Protein AF-A0A357R3C9-F1 (afdb_monomer)

Structure (mmCIF, N/CA/C/O backbone):
data_AF-A0A357R3C9-F1
#
_entry.id   AF-A0A357R3C9-F1
#
loop_
_atom_site.group_PDB
_atom_site.id
_atom_site.type_symbol
_atom_site.label_atom_id
_atom_site.label_alt_id
_atom_site.label_comp_id
_atom_site.label_asym_id
_atom_site.label_entity_id
_atom_site.label_seq_id
_atom_site.pdbx_PDB_ins_code
_atom_site.Cartn_x
_atom_site.Cartn_y
_atom_site.Cartn_z
_atom_site.occupancy
_atom_site.B_iso_or_equiv
_atom_site.auth_seq_id
_atom_site.auth_comp_id
_atom_site.auth_asym_id
_atom_site.auth_atom_id
_atom_site.pdbx_PDB_model_num
ATOM 1 N N . MET A 1 1 ? 12.916 -13.829 -40.019 1.00 30.89 1 MET A N 1
ATOM 2 C CA . MET A 1 1 ? 13.200 -12.739 -40.981 1.00 30.89 1 MET A CA 1
ATOM 3 C C . MET A 1 1 ? 12.799 -11.427 -40.305 1.00 30.89 1 MET A C 1
ATOM 5 O O . MET A 1 1 ? 12.030 -11.486 -39.361 1.00 30.89 1 MET A O 1
ATOM 9 N N . ALA A 1 2 ? 13.443 -10.317 -40.662 1.00 38.62 2 ALA A N 1
ATOM 10 C CA . ALA A 1 2 ? 13.693 -9.137 -39.823 1.00 38.62 2 ALA A CA 1
ATOM 11 C C . ALA A 1 2 ? 12.463 -8.360 -39.296 1.00 38.62 2 ALA A C 1
ATOM 13 O O . ALA A 1 2 ? 11.713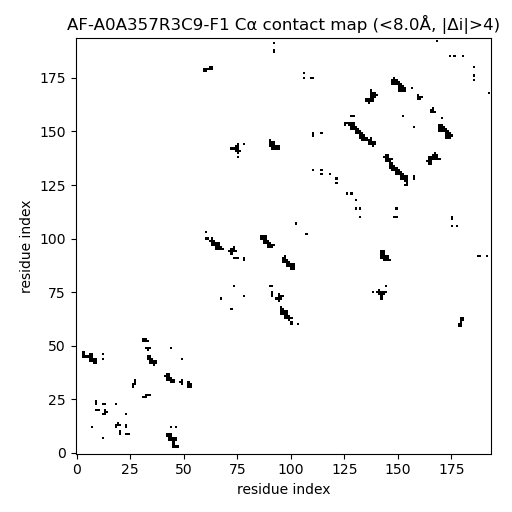 -7.821 -40.098 1.00 38.62 2 ALA A O 1
ATOM 14 N N . GLU A 1 3 ? 12.360 -8.172 -37.972 1.00 43.34 3 GLU A N 1
ATOM 15 C CA . GLU A 1 3 ? 11.459 -7.168 -37.353 1.00 43.34 3 GLU A CA 1
ATOM 16 C C . GLU A 1 3 ? 12.146 -6.251 -36.307 1.00 43.34 3 GLU A C 1
ATOM 18 O O . GLU A 1 3 ? 11.521 -5.344 -35.772 1.00 43.34 3 GLU A O 1
ATOM 23 N N . GLY A 1 4 ? 13.452 -6.394 -36.041 1.00 46.06 4 GLY A N 1
ATOM 24 C CA . GLY A 1 4 ? 14.144 -5.653 -34.962 1.00 46.06 4 GLY A CA 1
ATOM 25 C C . GLY A 1 4 ? 14.693 -4.257 -35.309 1.00 46.06 4 GLY A C 1
ATOM 26 O O . GLY A 1 4 ? 15.463 -3.694 -34.537 1.00 46.06 4 GLY A O 1
ATOM 27 N N . ASN A 1 5 ? 14.386 -3.684 -36.482 1.00 58.06 5 ASN A N 1
ATOM 28 C CA . ASN A 1 5 ? 15.058 -2.459 -36.959 1.00 58.06 5 ASN A CA 1
ATOM 29 C C . ASN A 1 5 ? 14.131 -1.246 -37.155 1.00 58.06 5 ASN A C 1
ATOM 31 O O . ASN A 1 5 ? 14.580 -0.216 -37.663 1.00 58.06 5 ASN A O 1
ATOM 35 N N . GLU A 1 6 ? 12.860 -1.340 -36.762 1.00 80.00 6 GLU A N 1
ATOM 36 C CA . GLU A 1 6 ? 11.884 -0.279 -37.004 1.00 80.00 6 GLU A CA 1
ATOM 37 C C . GLU A 1 6 ? 11.926 0.812 -35.921 1.00 80.00 6 GLU A C 1
ATOM 39 O O . GLU A 1 6 ? 11.920 0.554 -34.715 1.00 80.00 6 GLU A O 1
ATOM 44 N N . LEU A 1 7 ? 11.996 2.067 -36.368 1.00 88.19 7 LEU A N 1
ATOM 45 C CA . LEU A 1 7 ? 11.974 3.239 -35.502 1.00 88.19 7 LEU A CA 1
ATOM 46 C C . LEU A 1 7 ? 10.531 3.606 -35.162 1.00 88.19 7 LEU A C 1
ATOM 48 O O . LEU A 1 7 ? 9.812 4.186 -35.976 1.00 88.19 7 LEU A O 1
ATOM 52 N N . VAL A 1 8 ? 10.128 3.342 -33.926 1.00 89.75 8 VAL A N 1
ATOM 53 C CA . VAL A 1 8 ? 8.753 3.555 -33.477 1.00 89.75 8 VAL A CA 1
ATOM 54 C C . VAL A 1 8 ? 8.566 4.935 -32.840 1.00 89.75 8 VAL A C 1
ATOM 56 O O . VAL A 1 8 ? 9.510 5.588 -32.378 1.00 89.75 8 VAL A O 1
ATOM 59 N N . THR A 1 9 ? 7.325 5.425 -32.841 1.00 93.12 9 THR A N 1
ATOM 60 C CA . THR A 1 9 ? 6.972 6.709 -32.214 1.00 93.12 9 THR A CA 1
ATOM 61 C C . THR A 1 9 ? 6.877 6.586 -30.693 1.00 93.12 9 THR A C 1
ATOM 63 O O . THR A 1 9 ? 6.789 5.483 -30.165 1.00 93.12 9 THR A O 1
ATOM 66 N N . ALA A 1 10 ? 6.813 7.713 -29.975 1.00 86.88 10 ALA A N 1
ATOM 67 C CA . ALA A 1 10 ? 6.552 7.693 -28.533 1.00 86.88 10 ALA A CA 1
ATOM 68 C C . ALA A 1 10 ? 5.210 7.024 -28.180 1.00 86.88 10 ALA A C 1
ATOM 70 O O . ALA A 1 10 ? 5.130 6.354 -27.161 1.00 86.88 10 ALA A O 1
ATOM 71 N N . HIS A 1 11 ? 4.183 7.164 -29.027 1.00 88.44 11 HIS A N 1
ATOM 72 C CA . HIS A 1 11 ? 2.867 6.549 -28.820 1.00 88.44 11 HIS A CA 1
ATOM 73 C C . HIS A 1 11 ? 2.915 5.038 -29.037 1.00 88.44 11 HIS A C 1
ATOM 75 O O . HIS A 1 11 ? 2.396 4.273 -28.234 1.00 88.44 11 HIS A O 1
ATOM 81 N N . THR A 1 12 ? 3.592 4.607 -30.098 1.00 87.38 12 THR A N 1
ATOM 82 C CA . THR A 1 12 ? 3.784 3.187 -30.406 1.00 87.38 12 THR A CA 1
ATOM 83 C C . THR A 1 12 ? 4.657 2.515 -29.348 1.00 87.38 12 THR A C 1
ATOM 85 O O . THR A 1 12 ? 4.327 1.431 -28.882 1.00 87.38 12 THR A O 1
ATOM 88 N N . LEU A 1 13 ? 5.726 3.186 -28.903 1.00 84.75 13 LEU A N 1
ATOM 89 C CA . LEU A 1 13 ? 6.571 2.720 -27.807 1.00 84.75 13 LEU A CA 1
ATOM 90 C C . LEU A 1 13 ? 5.786 2.647 -26.492 1.00 84.75 13 LEU A C 1
ATOM 92 O O . LEU A 1 13 ? 5.902 1.672 -25.760 1.00 84.75 13 LEU A O 1
ATOM 96 N N . ALA A 1 14 ? 4.973 3.665 -26.204 1.00 77.38 14 ALA A N 1
ATOM 97 C CA . ALA A 1 14 ? 4.088 3.692 -25.048 1.00 77.38 14 ALA A CA 1
ATOM 98 C C . ALA A 1 14 ? 3.105 2.512 -25.076 1.00 77.38 14 ALA A C 1
ATOM 100 O O . ALA A 1 14 ? 2.998 1.801 -24.085 1.00 77.38 14 ALA A O 1
ATOM 101 N N . ALA A 1 15 ? 2.465 2.232 -26.212 1.00 74.81 15 ALA A N 1
ATOM 102 C CA . ALA A 1 15 ? 1.580 1.079 -26.363 1.00 74.81 15 ALA A CA 1
ATOM 103 C C . ALA A 1 15 ? 2.326 -0.258 -26.191 1.00 74.81 15 ALA A C 1
ATOM 105 O O . ALA A 1 15 ? 1.885 -1.109 -25.418 1.00 74.81 15 ALA A O 1
ATOM 106 N N . ALA A 1 16 ? 3.483 -0.420 -26.844 1.00 75.06 16 ALA A N 1
ATOM 107 C CA . ALA A 1 16 ? 4.294 -1.639 -26.784 1.00 75.06 16 ALA A CA 1
ATOM 108 C C . ALA A 1 16 ? 4.822 -1.929 -25.368 1.00 75.06 16 ALA A C 1
ATOM 110 O O . ALA A 1 16 ? 4.812 -3.071 -24.917 1.00 75.06 16 ALA A O 1
ATOM 111 N N . LEU A 1 17 ? 5.232 -0.887 -24.639 1.00 71.81 17 LEU A N 1
ATOM 112 C CA . LEU A 1 17 ? 5.721 -0.993 -23.262 1.00 71.81 17 LEU A CA 1
ATOM 113 C C . LEU A 1 17 ? 4.605 -0.876 -22.209 1.00 71.81 17 LEU A C 1
ATOM 115 O O . LEU A 1 17 ? 4.892 -0.964 -21.015 1.00 71.81 17 LEU A O 1
ATOM 119 N N . ARG A 1 18 ? 3.349 -0.662 -22.634 1.00 68.62 18 ARG A N 1
ATOM 120 C CA . ARG A 1 18 ? 2.184 -0.358 -21.781 1.00 68.62 18 ARG A CA 1
ATOM 121 C C . ARG A 1 18 ? 2.434 0.802 -20.801 1.00 68.62 18 ARG A C 1
ATOM 123 O O . ARG A 1 18 ? 2.130 0.715 -19.614 1.00 68.62 18 ARG A O 1
ATOM 130 N N . LEU A 1 19 ? 3.016 1.891 -21.300 1.00 69.19 19 LEU A N 1
ATOM 131 C CA . LEU A 1 19 ? 3.333 3.126 -20.574 1.00 69.19 19 LEU A CA 1
ATOM 132 C C . LEU A 1 19 ? 2.479 4.294 -21.069 1.00 69.19 19 LEU A C 1
ATOM 134 O O . LEU A 1 19 ? 1.923 4.242 -22.160 1.00 69.19 19 LEU A O 1
ATOM 138 N N . SER A 1 20 ? 2.425 5.389 -20.306 1.00 69.62 20 SER A N 1
ATOM 139 C CA . SER A 1 20 ? 1.910 6.655 -20.834 1.00 69.62 20 SER A CA 1
ATOM 140 C C . SER A 1 20 ? 2.938 7.330 -21.745 1.00 69.62 20 SER A C 1
ATOM 142 O O . SER A 1 20 ? 4.152 7.235 -21.525 1.00 69.62 20 SER A O 1
ATOM 144 N N . VAL A 1 21 ? 2.447 8.073 -22.737 1.00 76.56 21 VAL A N 1
ATOM 145 C CA . VAL A 1 21 ? 3.283 8.876 -23.645 1.00 76.56 21 VAL A CA 1
ATOM 146 C C . VAL A 1 21 ? 4.110 9.901 -22.866 1.00 76.56 21 VAL A C 1
ATOM 148 O O . VAL A 1 21 ? 5.303 10.057 -23.131 1.00 76.56 21 VAL A O 1
ATOM 151 N N . ASP A 1 22 ? 3.529 10.510 -21.830 1.00 67.88 22 ASP A N 1
ATOM 152 C CA . ASP A 1 22 ? 4.237 11.433 -20.937 1.00 67.88 22 ASP A CA 1
ATOM 153 C C . ASP A 1 22 ? 5.438 10.790 -20.258 1.00 67.88 22 ASP A C 1
ATOM 155 O O . ASP A 1 22 ? 6.466 11.440 -20.049 1.00 67.88 22 ASP A O 1
ATOM 159 N N . THR A 1 23 ? 5.349 9.496 -19.941 1.00 57.81 23 THR A N 1
ATOM 160 C CA . THR A 1 23 ? 6.479 8.810 -19.332 1.00 57.81 23 THR A CA 1
ATOM 161 C C . THR A 1 23 ? 7.590 8.537 -20.335 1.00 57.81 23 THR A C 1
ATOM 163 O O . THR A 1 23 ? 8.761 8.695 -19.994 1.00 57.81 23 THR A O 1
ATOM 166 N N . ILE A 1 24 ? 7.245 8.203 -21.581 1.00 80.06 24 ILE A N 1
ATOM 167 C CA . ILE A 1 24 ? 8.232 8.107 -22.662 1.00 80.06 24 ILE A CA 1
ATOM 168 C C . ILE A 1 24 ? 8.939 9.454 -22.844 1.00 80.06 24 ILE A C 1
ATOM 170 O O . ILE A 1 24 ? 10.168 9.508 -22.919 1.00 80.06 24 ILE A O 1
ATOM 174 N N . TRP A 1 25 ? 8.194 10.561 -22.836 1.00 80.31 25 TRP A N 1
ATOM 175 C CA . TRP A 1 25 ? 8.776 11.899 -22.931 1.00 80.31 25 TRP A CA 1
ATOM 176 C C . TRP A 1 25 ? 9.636 12.267 -21.729 1.00 80.31 25 TRP A C 1
ATOM 178 O O . TRP A 1 25 ? 10.704 12.847 -21.917 1.00 80.31 25 TRP A O 1
ATOM 188 N N . ARG A 1 26 ? 9.229 11.902 -20.512 1.00 74.50 26 ARG A N 1
ATOM 189 C CA . ARG A 1 26 ? 10.049 12.083 -19.310 1.00 74.50 26 ARG A CA 1
ATOM 190 C C . ARG A 1 26 ? 11.383 11.351 -19.435 1.00 74.50 26 ARG A C 1
ATOM 192 O O . ARG A 1 26 ? 12.419 11.994 -19.330 1.00 74.50 26 ARG A O 1
ATOM 199 N N . TYR A 1 27 ? 11.365 10.066 -19.782 1.00 81.50 27 TYR A N 1
ATOM 200 C CA . TYR A 1 27 ? 12.588 9.277 -19.968 1.00 81.50 27 TYR A CA 1
ATOM 201 C C . TYR A 1 27 ? 13.471 9.788 -21.102 1.00 81.50 27 TYR A C 1
ATOM 203 O O . TYR A 1 27 ? 14.693 9.710 -21.027 1.00 81.50 27 TYR A O 1
ATOM 211 N N . THR A 1 28 ? 12.861 10.359 -22.138 1.00 84.38 28 THR A N 1
ATOM 212 C CA . THR A 1 28 ? 13.594 11.010 -23.229 1.00 84.38 28 THR A CA 1
ATOM 213 C C . THR A 1 28 ? 14.296 12.282 -22.743 1.00 84.38 28 THR A C 1
ATOM 215 O O . THR A 1 28 ? 15.448 12.517 -23.100 1.00 84.38 28 THR A O 1
ATOM 218 N N . ARG A 1 29 ? 13.640 13.097 -21.900 1.00 82.31 29 ARG A N 1
ATOM 219 C CA . ARG A 1 29 ? 14.240 14.307 -21.301 1.00 82.31 29 ARG A CA 1
ATOM 220 C C . ARG A 1 29 ? 15.352 13.970 -20.309 1.00 82.31 29 ARG A C 1
ATOM 222 O O . ARG A 1 29 ? 16.390 14.621 -20.324 1.00 82.31 29 ARG A O 1
ATOM 229 N N . GLU A 1 30 ? 15.131 12.949 -19.488 1.00 75.62 30 GLU A N 1
ATOM 230 C CA . GLU A 1 30 ? 16.064 12.464 -18.462 1.00 75.62 30 GLU A CA 1
ATOM 231 C C . GLU A 1 30 ? 17.183 11.582 -19.042 1.00 75.62 30 GLU A C 1
ATOM 233 O O . GLU A 1 30 ? 18.092 11.186 -18.319 1.00 75.62 30 GLU A O 1
ATOM 238 N N . LYS A 1 31 ? 17.149 11.300 -20.355 1.00 81.19 31 LYS A N 1
ATOM 239 C CA . LYS A 1 31 ? 18.108 10.445 -21.078 1.00 81.19 31 LYS A CA 1
ATOM 240 C C . LYS A 1 31 ? 18.227 9.027 -20.500 1.00 81.19 31 LYS A C 1
ATOM 242 O O . LYS A 1 31 ? 19.261 8.382 -20.634 1.00 81.19 31 LYS A O 1
ATOM 247 N N . THR A 1 32 ? 17.152 8.535 -19.888 1.00 73.25 32 THR A N 1
ATOM 248 C CA . THR A 1 32 ? 17.065 7.196 -19.283 1.00 73.25 32 THR A CA 1
ATOM 249 C C . THR A 1 32 ? 16.838 6.101 -20.325 1.00 73.25 32 THR A C 1
ATOM 251 O O . THR A 1 32 ? 17.139 4.939 -20.075 1.00 73.25 32 THR A O 1
ATOM 254 N N . ILE A 1 33 ? 16.300 6.460 -21.496 1.00 83.00 33 ILE A N 1
ATOM 255 C CA . ILE A 1 33 ? 16.102 5.543 -22.624 1.00 83.00 33 ILE A CA 1
ATOM 256 C C . ILE A 1 33 ? 16.812 6.072 -23.876 1.00 83.00 33 ILE A C 1
ATOM 258 O O . ILE A 1 33 ? 16.825 7.287 -24.101 1.00 83.00 33 ILE A O 1
ATOM 262 N N . PRO A 1 34 ? 17.378 5.189 -24.713 1.00 86.94 34 PRO A N 1
ATOM 263 C CA . PRO A 1 34 ? 17.967 5.568 -25.986 1.00 86.94 34 PRO A CA 1
ATOM 264 C C . PRO A 1 34 ? 16.887 6.064 -26.952 1.00 86.94 34 PRO A C 1
ATOM 266 O O . PRO A 1 34 ? 15.777 5.533 -27.011 1.00 86.94 34 PRO A O 1
ATOM 269 N N . PHE A 1 35 ? 17.220 7.095 -27.725 1.00 91.62 35 PHE A N 1
ATOM 270 C CA . PHE A 1 35 ? 16.341 7.669 -28.737 1.00 91.62 35 PHE A CA 1
ATOM 271 C C . PHE A 1 35 ? 17.144 8.194 -29.928 1.00 91.62 35 PHE A C 1
ATOM 273 O O . PHE A 1 35 ? 18.296 8.604 -29.802 1.00 91.62 35 PHE A O 1
ATOM 280 N N . VAL A 1 36 ? 16.492 8.253 -31.083 1.00 90.62 36 VAL A N 1
ATOM 281 C CA . VAL A 1 36 ? 16.982 8.894 -32.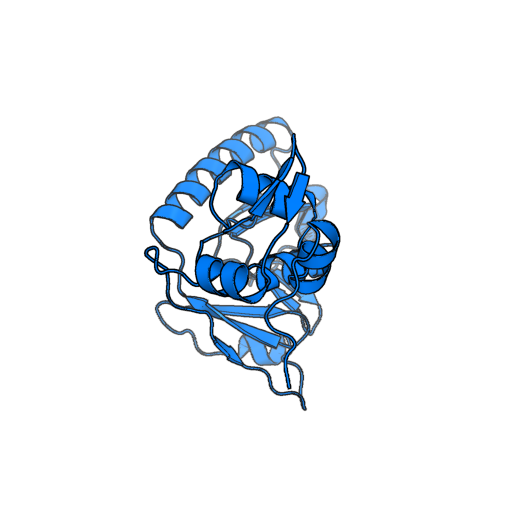302 1.00 90.62 36 VAL A CA 1
ATOM 282 C C . VAL A 1 36 ? 16.226 10.205 -32.485 1.00 90.62 36 VAL A C 1
ATOM 284 O O . VAL A 1 36 ? 14.995 10.227 -32.536 1.00 90.62 36 VAL A O 1
ATOM 287 N N . ARG A 1 37 ? 16.951 11.322 -32.567 1.00 88.69 37 ARG A N 1
ATOM 288 C CA . ARG A 1 37 ? 16.362 12.641 -32.822 1.00 88.69 37 ARG A CA 1
ATOM 289 C C . ARG A 1 37 ? 16.360 12.911 -34.325 1.00 88.69 37 ARG A C 1
ATOM 291 O O . ARG A 1 37 ? 17.422 12.993 -34.925 1.00 88.69 37 ARG A O 1
ATOM 298 N N . LEU A 1 38 ? 15.175 13.075 -34.909 1.00 82.94 38 LEU A N 1
ATOM 299 C CA . LEU A 1 38 ? 15.001 13.341 -36.345 1.00 82.94 38 LEU A CA 1
ATOM 300 C C . LEU A 1 38 ? 14.792 14.828 -36.669 1.00 82.94 38 LEU A C 1
ATOM 302 O O . LEU A 1 38 ? 14.833 15.218 -37.829 1.00 82.94 38 LEU A O 1
ATOM 306 N N . GLY A 1 39 ? 14.582 15.670 -35.654 1.00 77.94 39 GLY A N 1
ATOM 307 C CA . GLY A 1 39 ? 14.355 17.102 -35.837 1.00 77.94 39 GLY A CA 1
ATOM 308 C C . GLY A 1 39 ? 14.177 17.858 -34.521 1.00 77.94 39 GLY A C 1
ATOM 309 O O . GLY A 1 39 ? 14.461 17.350 -33.426 1.00 77.94 39 GLY A O 1
ATOM 310 N N . ALA A 1 40 ? 13.692 19.097 -34.600 1.00 72.94 40 ALA A N 1
ATOM 311 C CA . ALA A 1 40 ? 13.302 19.855 -33.417 1.00 72.94 40 ALA A CA 1
ATOM 312 C C . ALA A 1 40 ? 12.099 19.174 -32.744 1.00 72.94 40 ALA A C 1
ATOM 314 O O . ALA A 1 40 ? 11.010 19.136 -33.302 1.00 72.94 40 ALA A O 1
ATOM 315 N N . LYS A 1 41 ? 12.312 18.613 -31.545 1.00 74.50 41 LYS A N 1
ATOM 316 C CA . LYS A 1 41 ? 11.295 17.895 -30.750 1.00 74.50 41 LYS A CA 1
ATOM 317 C C . LYS A 1 41 ? 10.716 16.625 -31.403 1.00 74.50 41 LYS A C 1
ATOM 319 O O . LYS A 1 41 ? 9.703 16.115 -30.934 1.00 74.50 41 LYS A O 1
ATOM 324 N N . GLN A 1 42 ? 11.362 16.078 -32.435 1.00 85.12 42 GLN A N 1
ATOM 325 C CA . GLN A 1 42 ? 10.939 14.828 -33.069 1.00 85.12 42 GLN A CA 1
ATOM 326 C C . GLN A 1 42 ? 11.862 13.678 -32.663 1.00 85.12 42 GLN A C 1
ATOM 328 O O . GLN A 1 42 ? 13.040 13.656 -33.027 1.00 85.12 42 GLN A O 1
ATOM 333 N N . TYR A 1 43 ? 11.304 12.724 -31.918 1.00 90.31 43 TYR A N 1
ATOM 334 C CA . TYR A 1 43 ? 12.016 11.571 -31.372 1.00 90.31 43 TYR A CA 1
ATOM 335 C C . TYR A 1 43 ? 11.457 10.258 -31.928 1.00 90.31 43 TYR A C 1
ATOM 337 O O . TYR A 1 43 ? 10.252 10.120 -32.195 1.00 90.31 43 TYR A O 1
ATOM 345 N N . ARG A 1 44 ? 12.354 9.293 -32.106 1.00 93.31 44 ARG A N 1
ATOM 346 C CA . ARG A 1 44 ? 12.064 7.908 -32.464 1.00 93.31 44 ARG A CA 1
ATOM 347 C C . ARG A 1 44 ? 12.844 6.965 -31.571 1.00 93.31 44 ARG A C 1
ATOM 349 O O . ARG A 1 44 ? 13.885 7.335 -31.039 1.00 93.31 44 ARG A O 1
ATOM 356 N N . TYR A 1 45 ? 12.337 5.754 -31.429 1.00 91.06 45 TYR A N 1
ATOM 357 C CA . TYR A 1 45 ? 12.879 4.780 -30.498 1.00 91.06 45 TYR A CA 1
ATOM 358 C C . TYR A 1 45 ? 13.042 3.438 -31.185 1.00 91.06 45 TYR A C 1
ATOM 360 O O . TYR A 1 45 ? 12.253 3.087 -32.059 1.00 91.06 45 TYR A O 1
ATOM 368 N N . ARG A 1 46 ? 14.055 2.693 -30.761 1.00 90.00 46 ARG A N 1
ATOM 369 C CA . ARG A 1 46 ? 14.215 1.283 -31.100 1.00 90.00 46 ARG A CA 1
ATOM 370 C C . ARG A 1 46 ? 13.740 0.489 -29.900 1.00 90.00 46 ARG A C 1
ATOM 372 O O . ARG A 1 46 ? 14.230 0.721 -28.797 1.00 90.00 46 ARG A O 1
ATOM 379 N N . LEU A 1 47 ? 12.741 -0.366 -30.096 1.00 80.44 47 LEU A N 1
ATOM 380 C CA . LEU A 1 47 ? 12.090 -1.059 -28.986 1.00 80.44 47 LEU A CA 1
ATOM 381 C C . LEU A 1 47 ? 13.101 -1.896 -28.191 1.00 80.44 47 LEU A C 1
ATOM 383 O O . LEU A 1 47 ? 13.175 -1.747 -26.975 1.00 80.44 47 LEU A O 1
ATOM 387 N N . ASP A 1 48 ? 13.926 -2.678 -28.884 1.00 80.19 48 ASP A N 1
ATOM 388 C CA . ASP A 1 48 ? 14.919 -3.562 -28.268 1.00 80.19 48 ASP A CA 1
ATOM 389 C C . ASP A 1 48 ? 15.970 -2.790 -27.461 1.00 80.19 48 ASP A C 1
ATOM 391 O O . ASP A 1 48 ? 16.254 -3.148 -26.319 1.00 80.19 48 ASP A O 1
ATOM 395 N N . ASP A 1 49 ? 16.473 -1.671 -27.989 1.00 80.62 49 ASP A N 1
ATOM 396 C CA . ASP A 1 49 ? 17.448 -0.828 -27.286 1.00 80.62 49 ASP A CA 1
ATOM 397 C C . ASP A 1 49 ? 16.839 -0.176 -26.042 1.00 80.62 49 ASP A C 1
ATOM 399 O O . ASP A 1 49 ? 17.485 -0.075 -24.998 1.00 80.62 49 ASP A O 1
ATOM 403 N N . VAL A 1 50 ? 15.581 0.272 -26.136 1.00 79.88 50 VAL A N 1
ATOM 404 C CA . VAL A 1 50 ? 14.859 0.833 -24.990 1.00 79.88 50 VAL A CA 1
ATOM 405 C C . VAL A 1 50 ? 14.645 -0.237 -23.930 1.00 79.88 50 VAL A C 1
ATOM 407 O O . VAL A 1 50 ? 14.888 0.019 -22.753 1.00 79.88 50 VAL A O 1
ATOM 410 N N . ILE A 1 51 ? 14.239 -1.440 -24.331 1.00 73.38 51 ILE A N 1
ATOM 411 C CA . ILE A 1 51 ? 14.089 -2.579 -23.430 1.00 73.38 51 ILE A CA 1
ATOM 412 C C . ILE A 1 51 ? 15.432 -2.895 -22.765 1.00 73.38 51 ILE A C 1
ATOM 414 O O . ILE A 1 51 ? 15.486 -2.989 -21.542 1.00 73.38 51 ILE A O 1
ATOM 418 N N . ALA A 1 52 ? 16.522 -3.000 -23.521 1.00 74.69 52 ALA A N 1
ATOM 419 C CA . ALA A 1 52 ? 17.852 -3.276 -22.983 1.00 74.69 52 ALA A CA 1
ATOM 420 C C . ALA A 1 52 ? 18.318 -2.191 -21.994 1.00 74.69 52 ALA A C 1
ATOM 422 O O . ALA A 1 52 ? 18.789 -2.508 -20.902 1.00 74.69 52 ALA A O 1
ATOM 423 N N . ALA A 1 53 ? 18.117 -0.911 -22.319 1.00 72.62 53 ALA A N 1
ATOM 424 C CA . ALA A 1 53 ? 18.480 0.205 -21.447 1.00 72.62 53 ALA A CA 1
ATOM 425 C C . ALA A 1 53 ? 17.663 0.233 -20.147 1.00 72.62 53 ALA A C 1
ATOM 427 O O . ALA A 1 53 ? 18.215 0.471 -19.073 1.00 72.62 53 ALA A O 1
ATOM 428 N N . LEU A 1 54 ? 16.366 -0.085 -20.217 1.00 65.62 54 LEU A N 1
ATOM 429 C CA . LEU A 1 54 ? 15.508 -0.231 -19.036 1.00 65.62 54 LEU A CA 1
ATOM 430 C C . LEU A 1 54 ? 15.912 -1.433 -18.155 1.00 65.62 54 LEU A C 1
ATOM 432 O O . LEU A 1 54 ? 15.588 -1.473 -16.964 1.00 65.62 54 LEU A O 1
ATOM 436 N N . HIS A 1 55 ? 16.654 -2.398 -18.701 1.00 62.91 55 HIS A N 1
ATOM 437 C CA . HIS A 1 55 ? 17.186 -3.552 -17.974 1.00 62.91 55 HIS A CA 1
ATOM 438 C C . HIS A 1 55 ? 18.604 -3.341 -17.387 1.00 62.91 55 HIS A C 1
ATOM 440 O O . HIS A 1 55 ? 19.089 -4.224 -16.687 1.00 62.91 55 HIS A O 1
ATOM 446 N N . SER A 1 56 ? 19.247 -2.180 -17.584 1.00 47.06 56 SER A N 1
ATOM 447 C CA . SER A 1 56 ? 20.626 -1.898 -17.124 1.00 47.06 56 SER A CA 1
ATOM 448 C C . SER A 1 56 ? 20.787 -1.869 -15.579 1.00 47.06 56 SER A C 1
ATOM 450 O O . SER A 1 56 ? 19.840 -1.484 -14.874 1.00 47.06 56 SER A O 1
ATOM 452 N N . PRO A 1 57 ? 21.953 -2.268 -15.011 1.00 48.28 57 PRO A N 1
ATOM 453 C CA . PRO A 1 57 ? 22.094 -2.606 -13.600 1.00 48.28 57 PRO A CA 1
ATOM 454 C C . PRO A 1 57 ? 22.463 -1.371 -12.771 1.00 48.28 57 PRO A C 1
ATOM 456 O O . PRO A 1 57 ? 23.623 -1.088 -12.492 1.00 48.28 57 PRO A O 1
ATOM 459 N N . THR A 1 58 ? 21.460 -0.614 -12.349 1.00 40.66 58 THR A N 1
ATOM 460 C CA . THR A 1 58 ? 21.565 0.189 -11.120 1.00 40.66 58 THR A CA 1
ATOM 461 C C . THR A 1 58 ? 21.261 -0.733 -9.942 1.00 40.66 58 THR A C 1
ATOM 463 O O . THR A 1 58 ? 20.490 -1.662 -10.132 1.00 40.66 58 THR A O 1
ATOM 466 N N . ILE A 1 59 ? 21.852 -0.524 -8.762 1.00 36.56 59 ILE A N 1
ATOM 467 C CA . ILE A 1 59 ? 21.591 -1.317 -7.543 1.00 36.56 59 ILE A CA 1
ATOM 468 C C . ILE A 1 59 ? 20.076 -1.554 -7.398 1.00 36.56 59 ILE A C 1
ATOM 470 O O . ILE A 1 59 ? 19.320 -0.602 -7.206 1.00 36.56 59 ILE A O 1
ATOM 474 N N . ARG A 1 60 ? 19.634 -2.810 -7.554 1.00 40.16 60 ARG A N 1
ATOM 475 C CA . ARG A 1 60 ? 18.227 -3.214 -7.423 1.00 40.16 60 ARG A CA 1
ATOM 476 C C . ARG A 1 60 ? 18.094 -4.123 -6.210 1.00 40.16 60 ARG A C 1
ATOM 478 O O . ARG A 1 60 ? 18.905 -5.026 -6.019 1.00 40.16 60 ARG A O 1
ATOM 485 N N . GLU A 1 61 ? 17.055 -3.900 -5.420 1.00 38.06 61 GLU A N 1
ATOM 486 C CA . GLU A 1 61 ? 16.495 -4.952 -4.571 1.00 38.06 61 GLU A CA 1
ATOM 487 C C . GLU A 1 61 ? 16.075 -6.150 -5.450 1.00 38.06 61 GLU A C 1
ATOM 489 O O . GLU A 1 61 ? 15.779 -5.997 -6.640 1.00 38.06 61 GLU A O 1
ATOM 494 N N . LYS A 1 62 ? 16.104 -7.352 -4.868 1.00 37.56 62 LYS A N 1
ATOM 495 C CA . LYS A 1 62 ? 15.891 -8.630 -5.563 1.00 37.56 62 LYS A CA 1
ATOM 496 C C . LYS A 1 62 ? 14.482 -8.688 -6.183 1.00 37.56 62 LYS A C 1
ATOM 498 O O . LYS A 1 62 ? 13.525 -8.245 -5.559 1.00 37.56 62 LYS A O 1
ATOM 503 N N . GLU A 1 63 ? 14.373 -9.215 -7.405 1.00 41.00 63 GLU A N 1
ATOM 504 C CA . GLU A 1 63 ? 13.104 -9.334 -8.142 1.00 41.00 63 GLU A CA 1
ATOM 505 C C . GLU A 1 63 ? 12.081 -10.193 -7.377 1.00 41.00 63 GLU A C 1
ATOM 507 O O . GLU A 1 63 ? 12.446 -11.180 -6.733 1.00 41.00 63 GLU A O 1
ATOM 512 N N . THR A 1 64 ? 10.812 -9.793 -7.444 1.00 44.94 64 THR A N 1
ATOM 513 C CA . THR A 1 64 ? 9.691 -10.413 -6.733 1.00 44.94 64 THR A CA 1
ATOM 514 C C . THR A 1 64 ? 9.261 -11.695 -7.443 1.00 44.94 64 THR A C 1
ATOM 516 O O . THR A 1 64 ? 9.178 -11.762 -8.672 1.00 44.94 64 THR A O 1
ATOM 519 N N . GLY A 1 65 ? 9.056 -12.761 -6.670 1.00 48.31 65 GLY A N 1
ATOM 520 C CA . GLY A 1 65 ? 8.631 -14.054 -7.195 1.00 48.31 65 GLY A CA 1
ATOM 521 C C . GLY A 1 65 ? 7.112 -14.132 -7.199 1.00 48.31 65 GLY A C 1
ATOM 522 O O . GLY A 1 65 ? 6.507 -14.168 -6.133 1.00 48.31 65 GLY A O 1
ATOM 523 N N . TYR A 1 66 ? 6.493 -14.181 -8.376 1.00 45.62 66 TYR A N 1
ATOM 524 C CA . TYR A 1 66 ? 5.060 -14.453 -8.491 1.00 45.62 66 TYR A CA 1
ATOM 525 C C . TYR A 1 66 ? 4.832 -15.962 -8.444 1.00 45.62 66 TYR A C 1
ATOM 527 O O . TYR A 1 66 ? 5.341 -16.691 -9.300 1.00 45.62 66 TYR A O 1
ATOM 535 N N . VAL A 1 67 ? 4.046 -16.432 -7.478 1.00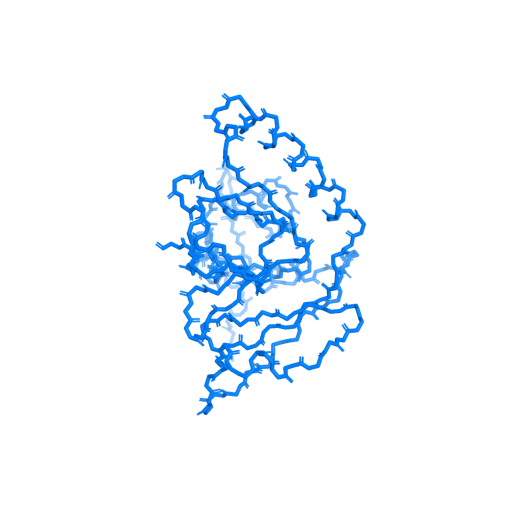 55.50 67 VAL A N 1
ATOM 536 C CA . VAL A 1 67 ? 3.530 -17.802 -7.503 1.00 55.50 67 VAL A CA 1
ATOM 537 C C . VAL A 1 67 ? 2.118 -17.724 -8.065 1.00 55.50 67 VAL A C 1
ATOM 539 O O . VAL A 1 67 ? 1.196 -17.248 -7.408 1.00 55.50 67 VAL A O 1
ATOM 542 N N . THR A 1 68 ? 1.957 -18.163 -9.312 1.00 49.81 68 THR A N 1
ATOM 543 C CA . THR A 1 68 ? 0.646 -18.245 -9.965 1.00 49.81 68 THR A CA 1
ATOM 544 C C . THR A 1 68 ? 0.310 -19.709 -10.209 1.00 49.81 68 THR A C 1
ATOM 546 O O . THR A 1 68 ? 1.057 -20.414 -10.886 1.00 49.81 68 THR A O 1
ATOM 549 N N . ASP A 1 69 ? -0.798 -20.179 -9.634 1.00 53.19 69 ASP A N 1
ATOM 550 C CA . ASP A 1 69 ? -1.433 -21.428 -10.048 1.00 53.19 69 ASP A CA 1
ATOM 551 C C . ASP A 1 69 ? -2.643 -21.061 -10.925 1.00 53.19 69 ASP A C 1
ATOM 553 O O . ASP A 1 69 ? -3.633 -20.534 -10.413 1.00 53.19 69 ASP A O 1
ATOM 557 N N . PRO A 1 70 ? -2.592 -21.296 -12.248 1.00 55.34 70 PRO A N 1
ATOM 558 C CA . PRO A 1 70 ? -3.681 -20.934 -13.154 1.00 55.34 70 PRO A CA 1
ATOM 559 C C . PRO A 1 70 ? -4.966 -21.747 -12.926 1.00 55.34 70 PRO A C 1
ATOM 561 O O . PRO A 1 70 ? -5.985 -21.446 -13.545 1.00 55.34 70 PRO A O 1
ATOM 564 N N . THR A 1 71 ? -4.941 -22.776 -12.072 1.00 56.00 71 THR A N 1
ATOM 565 C CA . THR A 1 71 ? -6.090 -23.660 -11.828 1.00 56.00 71 THR A CA 1
ATOM 566 C C . THR A 1 71 ? -6.857 -23.344 -10.546 1.00 56.00 71 THR A C 1
ATOM 568 O O . THR A 1 71 ? -8.016 -23.748 -10.425 1.00 56.00 71 THR A O 1
ATOM 571 N N . LYS A 1 72 ? -6.266 -22.588 -9.610 1.00 77.38 72 LYS A N 1
ATOM 572 C CA . LYS A 1 72 ? -6.925 -22.195 -8.360 1.00 77.38 72 LYS A CA 1
ATOM 573 C C . LYS A 1 72 ? -6.423 -20.824 -7.873 1.00 77.38 72 LYS A C 1
ATOM 575 O O . LYS A 1 72 ? -5.264 -20.727 -7.474 1.00 77.38 72 LYS A O 1
ATOM 580 N N . PRO A 1 73 ? -7.274 -19.779 -7.854 1.00 84.44 73 PRO A N 1
ATOM 581 C CA . PRO A 1 73 ? -6.880 -18.484 -7.310 1.00 84.44 73 PRO A CA 1
ATOM 582 C C . PRO A 1 73 ? -6.621 -18.591 -5.803 1.00 84.44 73 PRO A C 1
ATOM 584 O O . PRO A 1 73 ? -7.348 -19.287 -5.089 1.00 84.44 73 PRO A O 1
ATOM 587 N N . PHE A 1 74 ? -5.610 -17.873 -5.318 1.00 87.75 74 PHE A N 1
ATOM 588 C CA . PHE A 1 74 ? -5.377 -17.702 -3.889 1.00 87.75 74 PHE A CA 1
ATOM 589 C C . PHE A 1 74 ? -6.528 -16.918 -3.260 1.00 87.75 74 PHE A C 1
ATOM 591 O O . PHE A 1 74 ? -6.939 -15.869 -3.756 1.00 87.75 74 PHE A O 1
ATOM 598 N N . THR A 1 75 ? -7.041 -17.429 -2.145 1.00 90.62 75 THR A N 1
ATOM 599 C CA . THR A 1 75 ? -8.078 -16.757 -1.357 1.00 90.62 75 THR A CA 1
ATOM 600 C C . THR A 1 75 ? -7.512 -16.204 -0.053 1.00 90.62 75 THR A C 1
ATOM 602 O O . THR A 1 75 ? -6.433 -16.606 0.380 1.00 90.62 75 THR A O 1
ATOM 605 N N . TYR A 1 76 ? -8.266 -15.353 0.642 1.00 89.06 76 TYR A N 1
ATOM 606 C CA . TYR A 1 76 ? -7.957 -14.918 2.005 1.00 89.06 76 TYR A CA 1
ATOM 607 C C . TYR A 1 76 ? -7.734 -16.113 2.951 1.00 89.06 76 TYR A C 1
ATOM 609 O O . TYR A 1 76 ? -6.825 -16.106 3.773 1.00 89.06 76 TYR A O 1
ATOM 617 N N . GLN A 1 77 ? -8.501 -17.198 2.790 1.00 90.31 77 GLN A N 1
ATOM 618 C CA . GLN A 1 77 ? -8.327 -18.416 3.591 1.00 90.31 77 GLN A CA 1
ATOM 619 C C . GLN A 1 77 ? -7.026 -19.162 3.279 1.00 90.31 77 GLN A C 1
ATOM 621 O O . GLN A 1 77 ? -6.507 -19.872 4.138 1.00 90.31 77 GLN A O 1
ATOM 626 N N . ASP A 1 78 ? -6.516 -19.048 2.054 1.00 90.56 78 ASP A N 1
ATOM 627 C CA . ASP A 1 78 ? -5.212 -19.599 1.688 1.00 90.56 78 ASP A CA 1
ATOM 628 C C . ASP A 1 78 ? -4.085 -18.680 2.172 1.00 90.56 78 ASP A C 1
ATOM 630 O O . ASP A 1 78 ? -3.097 -19.174 2.708 1.00 90.56 78 ASP A O 1
ATOM 634 N N . TYR A 1 79 ? -4.277 -17.360 2.081 1.00 88.44 79 TYR A N 1
ATOM 635 C CA . TYR A 1 79 ? -3.371 -16.341 2.612 1.00 88.44 79 TYR A CA 1
ATOM 636 C C . TYR A 1 79 ? -3.087 -16.535 4.108 1.00 88.44 79 TYR A C 1
ATOM 638 O O . TYR A 1 79 ? -1.929 -16.585 4.508 1.00 88.44 79 TYR A O 1
ATOM 646 N N . LEU A 1 80 ? -4.121 -16.770 4.924 1.00 88.06 80 LEU A N 1
ATOM 647 C CA . LEU A 1 80 ? -3.977 -17.020 6.368 1.00 88.06 80 LEU A CA 1
ATOM 648 C C . LEU A 1 80 ? -3.155 -18.273 6.722 1.00 88.06 80 LEU A C 1
ATOM 650 O O . LEU A 1 80 ? -2.769 -18.448 7.876 1.00 88.06 80 LEU A O 1
ATOM 654 N N . LYS A 1 81 ? -2.923 -19.173 5.762 1.00 90.44 81 LYS A N 1
ATOM 655 C CA . LYS A 1 81 ? -2.139 -20.403 5.957 1.00 90.44 81 LYS A CA 1
ATOM 656 C C . LYS A 1 81 ? -0.685 -20.244 5.521 1.00 90.44 81 LYS A C 1
ATOM 658 O O . LYS A 1 81 ? 0.088 -21.190 5.678 1.00 90.44 81 LYS A O 1
ATOM 663 N N . ILE A 1 82 ? -0.319 -19.101 4.937 1.00 87.12 82 ILE A N 1
ATOM 664 C CA . ILE A 1 82 ? 1.045 -18.847 4.481 1.00 87.12 82 ILE A CA 1
ATOM 665 C C . ILE A 1 82 ? 1.940 -18.697 5.717 1.00 87.12 82 ILE A C 1
ATOM 667 O O . ILE A 1 82 ? 1.653 -17.865 6.578 1.00 87.12 82 ILE A O 1
ATOM 671 N N . PRO A 1 83 ? 3.012 -19.498 5.839 1.00 82.88 83 PRO A N 1
ATOM 672 C CA . PRO A 1 83 ? 3.945 -19.345 6.941 1.00 82.88 83 PRO A CA 1
ATOM 673 C C . PRO A 1 83 ? 4.718 -18.031 6.798 1.00 82.88 83 PRO A C 1
ATOM 675 O O . PRO A 1 83 ? 5.134 -17.659 5.698 1.00 82.88 83 PRO A O 1
ATOM 678 N N . GLU A 1 84 ? 4.955 -17.354 7.920 1.00 79.50 84 GLU A N 1
ATOM 679 C CA . GLU A 1 84 ? 5.830 -16.185 7.944 1.00 79.50 84 GLU A CA 1
ATOM 680 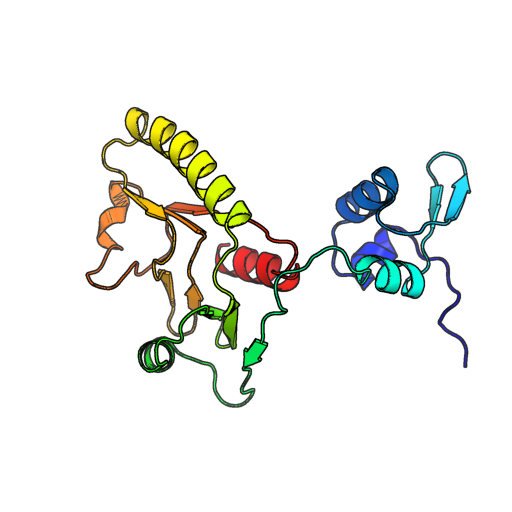C C . GLU A 1 84 ? 7.243 -16.564 7.482 1.00 79.50 84 GLU A C 1
ATOM 682 O O . GLU A 1 84 ? 7.821 -17.562 7.923 1.00 79.50 84 GLU A O 1
ATOM 687 N N . GLU A 1 85 ? 7.817 -15.744 6.602 1.00 79.62 85 GLU A N 1
ATOM 688 C CA . GLU A 1 85 ? 9.183 -15.915 6.121 1.00 79.62 85 GLU A CA 1
ATOM 689 C C . GLU A 1 85 ? 9.987 -14.638 6.388 1.00 79.62 85 GLU A C 1
ATOM 691 O O . GLU A 1 85 ? 9.661 -13.583 5.834 1.00 79.62 85 GLU A O 1
ATOM 696 N N . PRO A 1 86 ? 11.052 -14.703 7.207 1.00 77.81 86 PRO A N 1
ATOM 697 C CA . PRO A 1 86 ? 11.879 -13.540 7.489 1.00 77.81 86 PRO A CA 1
ATOM 698 C C . PRO A 1 86 ? 12.434 -12.904 6.211 1.00 77.81 86 PRO A C 1
ATOM 700 O O . PRO A 1 86 ? 13.040 -13.574 5.374 1.00 77.81 86 PRO A O 1
ATOM 703 N N . GLY A 1 87 ? 12.270 -11.588 6.089 1.00 74.69 87 GLY A N 1
ATOM 704 C CA . GLY A 1 87 ? 12.762 -10.831 4.939 1.00 74.69 87 GLY A CA 1
ATOM 705 C C . GLY A 1 87 ? 11.810 -10.790 3.743 1.00 74.69 87 GLY A C 1
ATOM 706 O O . GLY A 1 87 ? 12.208 -10.258 2.706 1.00 74.69 87 GLY A O 1
ATOM 707 N N . TYR A 1 88 ? 10.584 -11.309 3.872 1.00 81.12 88 TYR A N 1
ATOM 708 C CA . TYR A 1 88 ? 9.559 -11.229 2.832 1.00 81.12 88 TYR A CA 1
ATOM 709 C C . TYR A 1 88 ? 8.199 -10.787 3.377 1.00 81.12 88 TYR A C 1
ATOM 711 O O . TYR A 1 88 ? 7.876 -10.997 4.544 1.00 81.12 88 TYR A O 1
ATOM 719 N N . ARG A 1 89 ? 7.399 -10.188 2.495 1.00 83.19 89 ARG A N 1
ATOM 720 C CA . ARG A 1 89 ? 5.977 -9.896 2.681 1.00 83.19 89 ARG A CA 1
ATOM 721 C C . ARG A 1 89 ? 5.167 -10.602 1.598 1.00 83.19 89 ARG A C 1
ATOM 723 O O . ARG A 1 89 ? 5.675 -10.853 0.501 1.00 83.19 89 ARG A O 1
ATOM 730 N N . TYR A 1 90 ? 3.919 -10.909 1.919 1.00 88.19 90 TYR A N 1
ATOM 731 C CA . TYR A 1 90 ? 3.009 -11.623 1.037 1.00 88.19 90 TYR A CA 1
ATOM 732 C C . TYR A 1 90 ? 1.759 -10.790 0.793 1.00 88.19 90 TYR A C 1
ATOM 734 O O . TYR A 1 90 ? 1.208 -10.205 1.719 1.00 88.19 90 TYR A O 1
ATOM 742 N N . GLU A 1 91 ? 1.301 -10.769 -0.451 1.00 90.31 91 GLU A N 1
ATOM 743 C CA . GLU A 1 91 ? 0.049 -10.137 -0.856 1.00 90.31 91 GLU A CA 1
ATOM 744 C C . GLU A 1 91 ? -0.691 -11.058 -1.822 1.00 90.31 91 GLU A C 1
ATOM 746 O O . GLU A 1 91 ? -0.080 -11.843 -2.546 1.00 90.31 91 GLU A O 1
ATOM 751 N N . VAL A 1 92 ? -2.013 -10.950 -1.866 1.00 91.25 92 VAL A N 1
ATOM 752 C CA . VAL A 1 92 ? -2.839 -11.607 -2.877 1.00 91.25 92 VAL A CA 1
ATOM 753 C C . VAL A 1 92 ? -3.470 -10.529 -3.744 1.00 91.25 92 VAL A C 1
ATOM 755 O O . VAL A 1 92 ? -4.249 -9.715 -3.257 1.00 91.25 92 VAL A O 1
ATOM 758 N N . LEU A 1 93 ? -3.143 -10.519 -5.033 1.00 88.50 93 LEU A N 1
ATOM 759 C CA . LEU A 1 93 ? -3.665 -9.555 -5.998 1.00 88.50 93 LEU A CA 1
ATOM 760 C C . LEU A 1 93 ? -4.556 -10.287 -7.002 1.00 88.50 93 LEU A C 1
ATOM 762 O O . LEU A 1 93 ? -4.040 -10.951 -7.902 1.00 88.50 93 LEU A O 1
ATOM 766 N N . ASP A 1 94 ? -5.877 -10.168 -6.865 1.00 87.44 94 ASP A N 1
ATOM 767 C CA . ASP A 1 94 ? -6.868 -10.818 -7.738 1.00 87.44 94 ASP A CA 1
ATOM 768 C C . ASP A 1 94 ? -6.615 -12.327 -7.917 1.00 87.44 94 ASP A C 1
ATOM 770 O O . ASP A 1 94 ? -6.635 -12.867 -9.022 1.00 87.44 94 ASP A O 1
ATOM 774 N N . GLY A 1 95 ? -6.324 -13.011 -6.810 1.00 86.62 95 GLY A N 1
ATOM 775 C CA . GLY A 1 95 ? -6.055 -14.447 -6.780 1.00 86.62 95 GLY A CA 1
ATOM 776 C C . GLY A 1 95 ? -4.614 -14.853 -7.095 1.00 86.62 95 GLY A C 1
ATOM 777 O O . GLY A 1 95 ? -4.307 -16.043 -7.056 1.00 86.62 95 GLY A O 1
ATOM 778 N N . GLU A 1 96 ? -3.716 -13.908 -7.377 1.00 84.94 96 GLU A N 1
ATOM 779 C CA . GLU A 1 96 ? -2.287 -14.182 -7.572 1.00 84.94 96 GLU A CA 1
ATOM 780 C C . GLU A 1 96 ? -1.502 -13.908 -6.287 1.00 84.94 96 GLU A C 1
ATOM 782 O O . GLU A 1 96 ? -1.593 -12.810 -5.739 1.00 84.94 96 GLU A O 1
ATOM 787 N N . LEU A 1 97 ? -0.697 -14.875 -5.830 1.00 85.56 97 LEU A N 1
ATOM 788 C CA . LEU A 1 97 ? 0.193 -14.678 -4.688 1.00 85.56 97 LEU A CA 1
ATOM 789 C C . LEU A 1 97 ? 1.458 -13.933 -5.127 1.00 85.56 97 LEU A C 1
ATOM 791 O O . LEU A 1 97 ? 2.236 -14.410 -5.963 1.00 85.56 97 LEU A O 1
ATOM 795 N N . VAL A 1 98 ? 1.678 -12.779 -4.513 1.00 82.50 98 VAL A N 1
ATOM 796 C CA . VAL A 1 98 ? 2.866 -11.949 -4.684 1.00 82.50 98 VAL A CA 1
ATOM 797 C C . VAL A 1 98 ? 3.742 -12.093 -3.450 1.00 82.50 98 VAL A C 1
ATOM 799 O O . VAL A 1 98 ? 3.275 -11.938 -2.321 1.00 82.50 98 VAL A O 1
ATOM 802 N N . LYS A 1 99 ? 5.018 -12.411 -3.674 1.00 82.38 99 LYS A N 1
ATOM 803 C CA . LYS A 1 99 ? 6.045 -12.468 -2.637 1.00 82.38 99 LYS A CA 1
ATOM 804 C C . LYS A 1 99 ? 7.081 -11.381 -2.893 1.00 82.38 99 LYS A C 1
ATOM 806 O O . LYS A 1 99 ? 7.868 -11.468 -3.842 1.00 82.38 99 LYS A O 1
ATOM 811 N N . ASP A 1 100 ? 7.115 -10.415 -1.987 1.00 76.56 100 ASP A N 1
ATOM 812 C CA . ASP A 1 100 ? 7.986 -9.249 -2.054 1.00 76.56 100 ASP A CA 1
ATOM 813 C C . ASP A 1 100 ? 9.077 -9.313 -0.985 1.00 76.56 100 ASP A C 1
ATOM 815 O O . ASP A 1 100 ? 8.808 -9.768 0.127 1.00 76.56 100 ASP A O 1
ATOM 819 N N . PRO A 1 101 ? 10.309 -8.852 -1.262 1.00 72.19 101 PRO A N 1
ATOM 820 C CA . PRO A 1 101 ? 11.298 -8.669 -0.212 1.00 72.19 101 PRO A CA 1
ATOM 821 C C . PRO A 1 101 ? 10.840 -7.581 0.768 1.00 72.19 101 PRO A C 1
ATOM 823 O O . PRO A 1 101 ? 10.092 -6.668 0.415 1.00 72.19 101 PRO A O 1
ATOM 826 N N . SER A 1 102 ? 11.336 -7.644 2.002 1.00 78.06 102 SER A N 1
ATOM 827 C CA . SER A 1 102 ? 11.168 -6.548 2.952 1.00 78.06 102 SER A CA 1
ATOM 828 C C . SER A 1 102 ? 11.747 -5.238 2.390 1.00 78.06 102 SER A C 1
ATOM 830 O O . SER A 1 102 ? 12.784 -5.261 1.719 1.00 78.06 102 SER A O 1
ATOM 832 N N . PRO A 1 103 ? 11.111 -4.092 2.681 1.00 77.62 103 PRO A N 1
ATOM 833 C CA . PRO A 1 103 ? 11.535 -2.795 2.163 1.00 77.62 103 PRO A CA 1
ATOM 834 C C . PRO A 1 103 ? 12.941 -2.401 2.642 1.00 77.62 103 PRO A C 1
ATOM 836 O O . PRO A 1 103 ? 13.302 -2.627 3.799 1.00 77.62 103 PRO A O 1
ATOM 839 N N . SER A 1 104 ? 13.732 -1.755 1.779 1.00 79.44 104 SER A N 1
ATOM 840 C CA . SER A 1 104 ? 15.020 -1.164 2.175 1.00 79.44 104 SER A CA 1
ATOM 841 C C . SER A 1 104 ? 14.884 -0.015 3.172 1.00 79.44 104 SER A C 1
ATOM 843 O O . SER A 1 104 ? 13.852 0.643 3.297 1.00 79.44 104 SER A O 1
ATOM 845 N N . ILE A 1 105 ? 16.009 0.313 3.811 1.00 78.31 105 ILE A N 1
ATOM 846 C CA . ILE A 1 105 ? 16.148 1.481 4.689 1.00 78.31 105 ILE A CA 1
ATOM 847 C C . ILE A 1 105 ? 15.727 2.784 3.995 1.00 78.31 105 ILE A C 1
ATOM 849 O O . ILE A 1 105 ? 15.088 3.624 4.619 1.00 78.31 105 ILE A O 1
ATOM 853 N N . LEU A 1 106 ? 16.047 2.959 2.707 1.00 80.25 106 LEU A N 1
ATOM 854 C CA . LEU A 1 106 ? 15.646 4.158 1.966 1.00 80.25 106 LEU A CA 1
ATOM 855 C C . LEU A 1 106 ? 14.122 4.233 1.798 1.00 80.25 106 LEU A C 1
ATOM 857 O O . LEU A 1 106 ? 13.544 5.302 1.976 1.00 80.25 106 LEU A O 1
ATOM 861 N N . HIS A 1 107 ? 13.475 3.107 1.484 1.00 85.38 107 HIS A N 1
ATOM 862 C CA . HIS A 1 107 ? 12.016 3.026 1.393 1.00 85.38 107 HIS A CA 1
ATOM 863 C C . HIS A 1 107 ? 11.365 3.363 2.742 1.00 85.38 107 HIS A C 1
ATOM 865 O O . HIS A 1 107 ? 10.481 4.217 2.802 1.00 85.38 107 HIS A O 1
ATOM 871 N N . GLN A 1 108 ? 11.891 2.807 3.836 1.00 87.38 108 GLN A N 1
ATOM 872 C CA . GLN A 1 108 ? 11.424 3.106 5.193 1.00 87.38 108 GLN A CA 1
ATOM 873 C C . GLN A 1 108 ? 11.618 4.575 5.585 1.00 87.38 108 GLN A C 1
ATOM 875 O O . GLN A 1 108 ? 10.718 5.178 6.166 1.00 87.38 108 GLN A O 1
ATOM 880 N N . PHE A 1 109 ? 12.746 5.184 5.215 1.00 86.88 109 PHE A N 1
ATOM 881 C CA . PHE A 1 109 ? 12.996 6.606 5.451 1.00 86.88 109 PHE A CA 1
ATOM 882 C C . PHE A 1 109 ? 11.975 7.496 4.727 1.00 86.88 109 PHE A C 1
ATOM 884 O O . PHE A 1 109 ? 11.408 8.412 5.323 1.00 86.88 109 PHE A O 1
ATOM 891 N N . VAL A 1 110 ? 11.683 7.196 3.457 1.00 87.69 110 VAL A N 1
ATOM 892 C CA . VAL A 1 110 ? 10.642 7.904 2.694 1.00 87.69 110 VAL A CA 1
ATOM 893 C C . VAL A 1 110 ? 9.265 7.702 3.332 1.00 87.69 110 VAL A C 1
ATOM 895 O O . VAL A 1 110 ? 8.508 8.667 3.454 1.00 87.69 110 VAL A O 1
ATOM 898 N N . SER A 1 111 ? 8.959 6.482 3.786 1.00 92.06 111 SER A N 1
ATOM 899 C CA . SER A 1 111 ? 7.701 6.166 4.472 1.00 92.06 111 SER A CA 1
ATOM 900 C C . SER A 1 111 ? 7.516 6.998 5.732 1.00 92.06 111 SER A C 1
ATOM 902 O O . SER A 1 111 ? 6.489 7.656 5.892 1.00 92.06 111 SER A O 1
ATOM 904 N N . GLN A 1 112 ? 8.548 7.077 6.573 1.00 94.12 112 GLN A N 1
ATOM 905 C CA . GLN A 1 112 ? 8.521 7.893 7.780 1.00 94.12 112 GLN A CA 1
ATOM 906 C C . GLN A 1 112 ? 8.226 9.368 7.470 1.00 94.12 112 GLN A C 1
ATOM 908 O O . GLN A 1 112 ? 7.323 9.955 8.068 1.00 94.12 112 GLN A O 1
ATOM 913 N N . MET A 1 113 ? 8.952 9.965 6.521 1.00 95.06 113 MET A N 1
ATOM 914 C CA . MET A 1 113 ? 8.772 11.379 6.178 1.00 95.06 113 MET A CA 1
ATOM 915 C C . MET A 1 113 ? 7.357 11.675 5.670 1.00 95.06 113 MET A C 1
ATOM 917 O O . MET A 1 113 ? 6.734 12.656 6.080 1.00 95.06 113 MET A O 1
ATOM 921 N N . LEU A 1 114 ? 6.831 10.824 4.783 1.00 95.25 114 LEU A N 1
ATOM 922 C CA . LEU A 1 114 ? 5.472 10.976 4.265 1.00 95.25 114 LEU A CA 1
ATOM 923 C C . LEU A 1 114 ? 4.435 10.809 5.374 1.00 95.25 114 LEU A C 1
ATOM 925 O O . LEU A 1 114 ? 3.492 11.598 5.456 1.00 95.25 114 LEU A O 1
ATOM 929 N N . PHE A 1 115 ? 4.625 9.822 6.248 1.00 97.12 115 PHE A N 1
ATOM 930 C CA .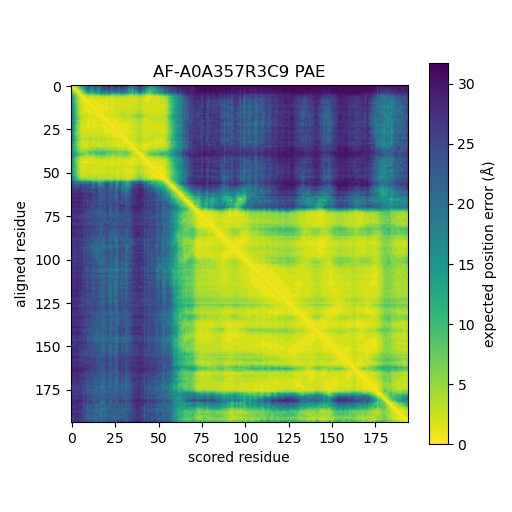 PHE A 1 115 ? 3.736 9.573 7.372 1.00 97.12 115 PHE A CA 1
ATOM 931 C C . PHE A 1 115 ? 3.635 10.794 8.290 1.00 97.12 115 PHE A C 1
ATOM 933 O O . PHE A 1 115 ? 2.531 11.185 8.660 1.00 97.12 115 PHE A O 1
ATOM 940 N N . GLU A 1 116 ? 4.755 11.438 8.626 1.00 96.50 116 GLU A N 1
ATOM 941 C CA . GLU A 1 116 ? 4.772 12.637 9.474 1.00 96.50 116 GLU A CA 1
ATOM 942 C C . GLU A 1 116 ? 4.000 13.806 8.847 1.00 96.50 116 GLU A C 1
ATOM 944 O O . GLU A 1 116 ? 3.178 14.437 9.520 1.00 96.50 116 GLU A O 1
ATOM 949 N N . ILE A 1 117 ? 4.194 14.047 7.546 1.00 97.06 1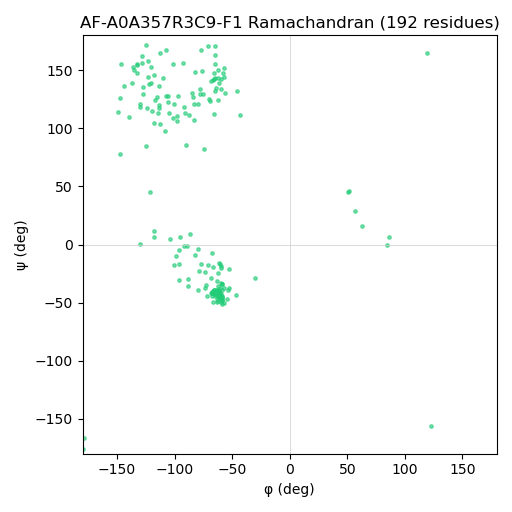17 ILE A N 1
ATOM 950 C CA . ILE A 1 117 ? 3.490 15.098 6.797 1.00 97.06 117 ILE A CA 1
ATOM 951 C C . ILE A 1 117 ? 1.978 14.834 6.788 1.00 97.06 117 ILE A C 1
ATOM 953 O O . ILE A 1 117 ? 1.179 15.718 7.108 1.00 97.06 117 ILE A O 1
ATOM 957 N N . ILE A 1 118 ? 1.576 13.606 6.456 1.00 96.75 118 ILE A N 1
ATOM 958 C CA . ILE A 1 118 ? 0.165 13.210 6.375 1.00 96.75 118 ILE A CA 1
ATOM 959 C C . ILE A 1 118 ? -0.486 13.251 7.765 1.00 96.75 118 ILE A C 1
ATOM 961 O O . ILE A 1 118 ? -1.612 13.730 7.921 1.00 96.75 118 ILE A O 1
ATOM 965 N N . LYS A 1 119 ? 0.229 12.796 8.798 1.00 97.19 119 LYS A N 1
ATOM 966 C CA . LYS A 1 119 ? -0.242 12.820 10.186 1.00 97.19 119 LYS A CA 1
ATOM 967 C C . LYS A 1 119 ? -0.490 14.240 10.670 1.00 97.19 119 LYS A C 1
ATOM 969 O O . LYS A 1 119 ? -1.507 14.473 11.317 1.00 97.19 119 LYS A O 1
ATOM 974 N N . ALA A 1 120 ? 0.405 15.179 10.361 1.00 97.31 120 ALA A N 1
ATOM 975 C CA . ALA A 1 120 ? 0.221 16.583 10.717 1.00 97.31 120 ALA A CA 1
ATOM 976 C C . ALA A 1 120 ? -1.056 17.159 10.086 1.00 97.31 120 ALA A C 1
ATOM 978 O O . ALA A 1 120 ? -1.835 17.814 10.773 1.00 97.31 120 ALA A O 1
ATOM 979 N N . TYR A 1 121 ? -1.321 16.843 8.816 1.00 97.38 121 TYR A N 1
ATOM 980 C CA . TYR A 1 121 ? -2.543 17.266 8.132 1.00 97.38 121 TYR A CA 1
ATOM 981 C C . TYR A 1 121 ? -3.819 16.688 8.771 1.00 97.38 121 TYR A C 1
ATOM 983 O O . TYR A 1 121 ? -4.761 17.430 9.064 1.00 97.38 121 TYR A O 1
ATOM 991 N N . PHE A 1 122 ? -3.865 15.374 9.018 1.00 97.31 122 PHE A N 1
ATOM 992 C CA . PHE A 1 122 ? -5.061 14.737 9.584 1.00 97.31 122 PHE A CA 1
ATOM 993 C C . PHE A 1 122 ? -5.271 15.038 11.061 1.00 97.31 122 PHE A C 1
ATOM 995 O O . PHE A 1 122 ? -6.409 15.027 11.517 1.00 97.31 122 PHE A O 1
ATOM 1002 N N . LYS A 1 123 ? -4.219 15.386 11.805 1.00 95.62 123 LYS A N 1
ATOM 1003 C CA . LYS A 1 123 ? -4.367 15.863 13.181 1.00 95.62 123 LYS A CA 1
ATOM 1004 C C . LYS A 1 123 ? -5.276 17.094 13.265 1.00 95.62 123 LYS A C 1
ATOM 1006 O O . LYS A 1 123 ? -6.046 17.191 14.212 1.00 95.62 123 LYS A O 1
ATOM 1011 N N . GLU A 1 124 ? -5.203 17.990 12.283 1.00 96.62 124 GLU A N 1
ATOM 1012 C CA . GLU A 1 124 ? -6.017 19.209 12.241 1.00 96.62 124 GLU A CA 1
ATOM 1013 C C . GLU A 1 124 ? -7.374 18.984 11.551 1.00 96.62 124 GLU A C 1
ATOM 1015 O O . GLU A 1 124 ? -8.383 19.557 11.957 1.00 96.62 124 GLU A O 1
ATOM 1020 N N . THR A 1 125 ? -7.422 18.144 10.511 1.00 96.94 125 THR A N 1
ATOM 1021 C CA . THR A 1 125 ? -8.613 17.998 9.648 1.00 96.94 125 THR A CA 1
ATOM 1022 C C . THR A 1 125 ? -9.540 16.840 10.022 1.00 96.94 125 THR A C 1
ATOM 1024 O O . THR A 1 125 ? -10.752 16.950 9.842 1.00 96.94 125 THR A O 1
ATOM 1027 N N . ASP A 1 126 ? -9.009 15.748 10.577 1.00 97.19 126 ASP A N 1
ATOM 1028 C CA . ASP A 1 126 ? -9.786 14.634 11.130 1.00 97.19 126 ASP A CA 1
ATOM 1029 C C . ASP A 1 126 ? -9.055 14.001 12.332 1.00 97.19 126 ASP A C 1
ATOM 1031 O O . ASP A 1 126 ? -8.468 12.921 12.216 1.00 97.19 126 ASP A O 1
ATOM 1035 N N . PRO A 1 127 ? -9.112 14.630 13.523 1.00 92.94 127 PRO A N 1
ATOM 1036 C CA . PRO A 1 127 ? -8.428 14.140 14.726 1.00 92.94 127 PRO A CA 1
ATOM 1037 C C . PRO A 1 127 ? -8.863 12.730 15.159 1.00 92.94 127 PRO A C 1
ATOM 1039 O O . PRO A 1 127 ? -8.188 12.071 15.949 1.00 92.94 127 PRO A O 1
ATOM 1042 N N . GLY A 1 128 ? -10.028 12.276 14.682 1.00 94.19 128 GLY A N 1
ATOM 1043 C CA . GLY A 1 128 ? -10.544 10.932 14.912 1.00 94.19 128 GLY A CA 1
ATOM 1044 C C . GLY A 1 128 ? -10.218 9.950 13.790 1.00 94.19 128 GLY A C 1
ATOM 1045 O O . GLY A 1 128 ? -10.724 8.832 13.821 1.00 94.19 128 GLY A O 1
ATOM 1046 N N . GLY A 1 129 ? -9.418 10.323 12.801 1.00 96.25 129 GLY A N 1
ATOM 1047 C CA . GLY A 1 129 ? -8.903 9.395 11.808 1.00 96.25 129 GLY A CA 1
ATOM 1048 C C . GLY A 1 129 ? -7.865 8.448 12.407 1.00 96.25 129 GLY A C 1
ATOM 1049 O O . GLY A 1 129 ? -7.450 8.586 13.561 1.00 96.25 129 GLY A O 1
ATOM 1050 N N . LEU A 1 130 ? -7.466 7.444 11.637 1.00 96.56 130 LEU A N 1
ATOM 1051 C CA . LEU A 1 130 ? -6.378 6.537 11.984 1.00 96.56 130 LEU A CA 1
ATOM 1052 C C . LEU A 1 130 ? -5.422 6.439 10.799 1.00 96.56 130 LEU A C 1
ATOM 1054 O O . LEU A 1 130 ? -5.837 6.059 9.709 1.00 96.56 130 LEU A O 1
ATOM 1058 N N . LEU A 1 131 ? -4.158 6.790 11.021 1.00 97.50 131 LEU A N 1
ATOM 1059 C CA . LEU A 1 131 ? -3.076 6.651 10.051 1.00 97.50 131 LEU A CA 1
ATOM 1060 C C . LEU A 1 131 ? -2.166 5.505 10.506 1.00 97.50 131 LEU A C 1
ATOM 1062 O O . LEU A 1 131 ? -1.729 5.501 11.658 1.00 97.50 131 LEU A O 1
ATOM 1066 N N . LEU A 1 132 ? -1.894 4.558 9.614 1.00 95.44 132 LEU A N 1
ATOM 1067 C CA . LEU A 1 132 ? -1.060 3.378 9.847 1.00 95.44 132 LEU A CA 1
ATOM 1068 C C . LEU A 1 132 ? 0.007 3.267 8.750 1.00 95.44 132 LEU A C 1
ATOM 1070 O O . LEU A 1 132 ? -0.124 3.871 7.685 1.00 95.44 132 LEU A O 1
ATOM 1074 N N . TYR A 1 133 ? 1.047 2.488 9.018 1.00 93.81 133 TYR A N 1
ATOM 1075 C CA . TYR A 1 133 ? 2.110 2.134 8.078 1.00 93.81 133 TYR A CA 1
ATOM 1076 C C . TYR A 1 133 ? 2.280 0.611 8.054 1.00 93.81 133 TYR A C 1
ATOM 1078 O O . TYR A 1 133 ? 1.906 -0.056 9.019 1.00 93.81 133 TYR A O 1
ATOM 1086 N N . ALA A 1 134 ? 2.824 0.068 6.964 1.00 90.44 134 ALA A N 1
ATOM 1087 C CA . ALA A 1 134 ? 3.077 -1.366 6.826 1.00 90.44 134 ALA A CA 1
ATOM 1088 C C . ALA A 1 134 ? 4.004 -1.915 7.939 1.00 90.44 134 ALA A C 1
ATOM 1090 O O . ALA A 1 134 ? 4.921 -1.209 8.367 1.00 90.44 134 ALA A O 1
ATOM 1091 N N . PRO A 1 135 ? 3.841 -3.181 8.371 1.00 90.31 135 PRO A N 1
ATOM 1092 C CA . PRO A 1 135 ? 2.911 -4.182 7.842 1.00 90.31 135 PRO A CA 1
ATOM 1093 C C . PRO A 1 135 ? 1.499 -4.049 8.435 1.00 90.31 135 PRO A C 1
ATOM 1095 O O . PRO A 1 135 ? 1.324 -4.053 9.652 1.00 90.31 135 PRO A O 1
ATOM 1098 N N . VAL A 1 136 ? 0.488 -3.960 7.565 1.00 91.75 136 VAL A N 1
ATOM 1099 C CA . VAL A 1 136 ? -0.938 -4.038 7.920 1.00 91.75 136 VAL A CA 1
ATOM 1100 C C . VAL A 1 136 ? -1.688 -4.684 6.764 1.00 91.75 136 VAL A C 1
ATOM 1102 O O . VAL A 1 136 ? -1.628 -4.185 5.641 1.00 91.75 136 VAL A O 1
ATOM 1105 N N . ASP A 1 137 ? -2.440 -5.740 7.057 1.00 94.25 137 ASP A N 1
ATOM 1106 C CA . ASP A 1 137 ? -3.257 -6.418 6.056 1.00 94.25 137 ASP A CA 1
ATOM 1107 C C . ASP A 1 137 ? -4.539 -5.639 5.769 1.00 94.25 137 ASP A C 1
ATOM 1109 O O . ASP A 1 137 ? -5.301 -5.284 6.675 1.00 94.25 137 ASP A O 1
ATOM 1113 N N . VAL A 1 138 ? -4.795 -5.408 4.485 1.00 95.88 138 VAL A N 1
ATOM 1114 C CA . VAL A 1 138 ? -6.017 -4.806 3.960 1.00 95.88 138 VAL A CA 1
ATOM 1115 C C . VAL A 1 138 ? -6.697 -5.826 3.052 1.00 95.88 138 VAL A C 1
ATOM 1117 O O . VAL A 1 138 ? -6.283 -6.063 1.920 1.00 95.88 138 VAL A O 1
ATOM 1120 N N . THR A 1 139 ? -7.771 -6.432 3.550 1.00 95.44 139 THR A N 1
ATOM 1121 C CA . THR A 1 139 ? -8.592 -7.384 2.796 1.00 95.44 139 THR A CA 1
ATOM 1122 C C . THR A 1 139 ? -9.665 -6.619 2.029 1.00 95.44 139 THR A C 1
ATOM 1124 O O . THR A 1 139 ? -10.576 -6.045 2.630 1.00 95.44 139 THR A O 1
ATOM 1127 N N . LEU A 1 140 ? -9.556 -6.589 0.699 1.00 93.31 140 LEU A N 1
ATOM 1128 C CA . LEU A 1 140 ? -10.492 -5.897 -0.199 1.00 93.31 140 LEU A CA 1
ATOM 1129 C C . LEU A 1 140 ? -11.569 -6.831 -0.765 1.00 93.31 140 LEU A C 1
ATOM 1131 O O . LEU A 1 140 ? -12.608 -6.367 -1.227 1.00 93.31 140 LEU A O 1
ATOM 1135 N N . GLY A 1 141 ? -11.340 -8.139 -0.686 1.00 91.56 141 GLY A N 1
ATOM 1136 C CA . GLY A 1 141 ? -12.279 -9.182 -1.076 1.00 91.56 141 GLY A CA 1
ATOM 1137 C C . GLY A 1 141 ? -11.681 -10.564 -0.837 1.00 91.56 141 GLY A C 1
ATOM 1138 O O . GLY A 1 141 ? -10.559 -10.687 -0.346 1.00 91.56 141 GLY A O 1
ATOM 1139 N N . ASP A 1 142 ? -12.411 -11.608 -1.224 1.00 91.69 142 ASP A N 1
ATOM 1140 C CA . ASP A 1 142 ? -12.004 -12.997 -0.971 1.00 91.69 142 ASP A CA 1
ATOM 1141 C C . ASP A 1 142 ? -10.692 -13.384 -1.658 1.00 91.69 142 ASP A C 1
ATOM 1143 O O . ASP A 1 142 ? -10.017 -14.298 -1.200 1.00 91.69 142 ASP A O 1
ATOM 1147 N N . THR A 1 143 ? -10.323 -12.701 -2.740 1.00 91.88 143 THR A N 1
ATOM 1148 C CA . THR A 1 143 ? -9.128 -12.984 -3.548 1.00 91.88 143 THR A CA 1
ATOM 1149 C C . THR A 1 143 ? -8.135 -11.829 -3.560 1.00 91.88 143 THR A C 1
ATOM 1151 O O . THR A 1 143 ? -7.223 -11.830 -4.383 1.00 91.88 143 THR A O 1
ATOM 1154 N N . THR A 1 144 ? -8.317 -10.825 -2.697 1.00 92.44 144 THR A N 1
ATOM 1155 C CA . THR A 1 144 ? -7.476 -9.626 -2.719 1.00 92.44 144 THR A CA 1
ATOM 1156 C C . THR A 1 144 ? -7.146 -9.166 -1.306 1.00 92.44 144 THR A C 1
ATOM 1158 O O . THR A 1 144 ? -8.002 -8.655 -0.579 1.00 92.44 144 THR A O 1
ATOM 1161 N N . VAL A 1 145 ? -5.877 -9.339 -0.943 1.00 94.00 145 VAL A N 1
ATOM 1162 C CA . VAL A 1 145 ? -5.277 -8.943 0.332 1.00 94.00 145 VAL A CA 1
ATOM 1163 C C . VAL A 1 145 ? -4.007 -8.170 0.016 1.00 94.00 145 VAL A C 1
ATOM 1165 O O . VAL A 1 145 ? -3.097 -8.707 -0.609 1.00 94.00 145 VAL A O 1
ATOM 1168 N N . VAL A 1 146 ? -3.950 -6.910 0.426 1.00 93.06 146 VAL A N 1
ATOM 1169 C CA . VAL A 1 146 ? -2.834 -6.010 0.118 1.00 93.06 146 VAL A CA 1
ATOM 1170 C C . VAL A 1 146 ? -2.213 -5.452 1.391 1.00 93.06 146 VAL A C 1
ATOM 1172 O O . VAL A 1 146 ? -2.870 -5.382 2.429 1.00 93.06 146 VAL A O 1
ATOM 1175 N N . GLN A 1 147 ? -0.960 -5.020 1.295 1.00 93.12 147 GLN A N 1
ATOM 1176 C CA . GLN A 1 147 ? -0.209 -4.357 2.355 1.00 93.12 147 GLN A CA 1
ATOM 1177 C C . GLN A 1 147 ? 0.315 -3.006 1.844 1.00 93.12 147 GLN A C 1
ATOM 1179 O O . GLN A 1 147 ? 1.458 -2.920 1.386 1.00 93.12 147 GLN A O 1
ATOM 1184 N N . PRO A 1 148 ? -0.505 -1.939 1.901 1.00 92.75 148 PRO A N 1
ATOM 1185 C CA . PRO A 1 148 ? -0.069 -0.606 1.506 1.00 92.75 148 PRO A CA 1
ATOM 1186 C C . PRO A 1 148 ? 1.030 -0.093 2.439 1.00 92.75 148 PRO A C 1
ATOM 1188 O O . PRO A 1 148 ? 0.949 -0.286 3.654 1.00 92.75 148 PRO A O 1
ATOM 1191 N N . ASP A 1 149 ? 2.005 0.641 1.900 1.00 92.62 149 ASP A N 1
ATOM 1192 C CA . ASP A 1 149 ? 3.095 1.203 2.710 1.00 92.62 149 ASP A CA 1
ATOM 1193 C C . ASP A 1 149 ? 2.584 2.185 3.781 1.00 92.62 149 ASP A C 1
ATOM 1195 O O . ASP A 1 149 ? 3.069 2.177 4.916 1.00 92.62 149 ASP A O 1
ATOM 1199 N N . ILE A 1 150 ? 1.584 3.008 3.440 1.00 95.81 150 ILE A N 1
ATOM 1200 C CA . ILE A 1 150 ? 0.849 3.874 4.375 1.00 95.81 150 ILE A CA 1
ATOM 1201 C C . ILE A 1 150 ? -0.643 3.803 4.043 1.00 95.81 150 ILE A C 1
ATOM 1203 O O . ILE A 1 150 ? -1.038 3.872 2.877 1.00 95.81 150 ILE A O 1
ATOM 1207 N N . LEU A 1 151 ? -1.495 3.741 5.067 1.00 96.81 151 LEU A N 1
ATOM 1208 C CA . LEU A 1 151 ? -2.943 3.836 4.899 1.00 96.81 151 LEU A CA 1
ATOM 1209 C C . LEU A 1 151 ? -3.588 4.764 5.925 1.00 96.81 151 LEU A C 1
ATOM 1211 O O . LEU A 1 151 ? -3.137 4.890 7.063 1.00 96.81 151 LEU A O 1
ATOM 1215 N N . TYR A 1 152 ? -4.691 5.385 5.526 1.00 97.69 152 TYR A N 1
ATOM 1216 C CA . TYR A 1 152 ? -5.508 6.225 6.388 1.00 97.69 152 TYR A CA 1
ATOM 1217 C C . TYR A 1 152 ? -6.974 5.801 6.345 1.00 97.69 152 TYR A C 1
ATOM 1219 O O . TYR A 1 152 ? -7.556 5.572 5.281 1.00 97.69 152 TYR A O 1
ATOM 1227 N N . ILE A 1 153 ? -7.584 5.737 7.524 1.00 97.56 153 ILE A N 1
ATOM 1228 C CA . ILE A 1 153 ? -8.984 5.395 7.744 1.00 97.56 153 ILE A CA 1
ATOM 1229 C C . ILE A 1 153 ? -9.645 6.589 8.424 1.00 97.56 153 ILE A C 1
ATOM 1231 O O . ILE A 1 153 ? -9.324 6.928 9.563 1.00 97.56 153 ILE A O 1
ATOM 1235 N N . ALA A 1 154 ? -10.589 7.217 7.725 1.00 97.38 154 ALA A N 1
ATOM 1236 C CA . ALA A 1 154 ? -11.348 8.338 8.272 1.00 97.38 154 ALA A CA 1
ATOM 1237 C C . ALA A 1 154 ? -12.174 7.910 9.491 1.00 97.38 154 ALA A C 1
ATOM 1239 O O . ALA A 1 154 ? -12.658 6.774 9.557 1.00 97.38 154 ALA A O 1
ATOM 1240 N N . LYS A 1 155 ? -12.403 8.835 10.428 1.00 96.88 155 LYS A N 1
ATOM 1241 C CA . LYS A 1 155 ? -13.169 8.591 11.663 1.00 96.88 155 LYS A CA 1
ATOM 1242 C C . LYS A 1 155 ? -14.488 7.855 11.426 1.00 96.88 155 LYS A C 1
ATOM 1244 O O . LYS A 1 155 ? -14.822 6.923 12.154 1.00 96.88 155 LYS A O 1
ATOM 1249 N N . GLN A 1 156 ? -15.230 8.256 10.396 1.00 96.38 156 GLN A N 1
ATOM 1250 C CA . GLN A 1 156 ? -16.553 7.719 10.061 1.00 96.38 156 GLN A CA 1
ATOM 1251 C C . GLN A 1 156 ? -16.487 6.286 9.514 1.00 96.38 156 GLN A C 1
ATOM 1253 O O . GLN A 1 156 ? -17.494 5.586 9.506 1.00 96.38 156 GLN A O 1
ATOM 1258 N N . ARG A 1 157 ? -15.309 5.834 9.070 1.00 95.81 157 ARG A N 1
ATOM 1259 C CA . ARG A 1 157 ? -15.091 4.514 8.466 1.00 95.81 157 ARG A CA 1
ATOM 1260 C C . ARG A 1 157 ? -14.415 3.522 9.405 1.00 95.81 157 ARG A C 1
ATOM 1262 O O . ARG A 1 157 ? -14.173 2.399 8.988 1.00 95.81 157 ARG A O 1
ATOM 1269 N N . ARG A 1 158 ? -14.168 3.868 10.674 1.00 92.75 158 ARG A N 1
ATOM 1270 C CA . ARG A 1 158 ? -13.473 2.995 11.645 1.00 92.75 158 ARG A CA 1
ATOM 1271 C C . ARG A 1 158 ? -14.057 1.581 11.794 1.00 92.75 158 ARG A C 1
ATOM 1273 O O . ARG A 1 158 ? -13.327 0.691 12.204 1.00 92.75 158 ARG A O 1
ATOM 1280 N N . GLY A 1 159 ? -15.318 1.345 11.424 1.00 94.62 159 GLY A N 1
ATOM 1281 C CA . GLY A 1 159 ? -15.936 0.010 11.447 1.00 94.62 159 GLY A CA 1
ATOM 1282 C C . GLY A 1 159 ? -15.260 -1.049 10.558 1.00 94.62 159 GLY A C 1
ATOM 1283 O O . GLY A 1 159 ? -15.496 -2.243 10.768 1.00 94.62 159 GLY A O 1
ATOM 1284 N N . ILE A 1 160 ? -14.417 -0.634 9.601 1.00 95.06 160 ILE A N 1
ATOM 1285 C CA . ILE A 1 160 ? -13.614 -1.541 8.759 1.00 95.06 160 ILE A CA 1
ATOM 1286 C C . ILE A 1 160 ? -12.392 -2.116 9.487 1.00 95.06 160 ILE A C 1
ATOM 1288 O O . ILE A 1 160 ? -11.814 -3.094 9.027 1.00 95.06 160 ILE A O 1
ATOM 1292 N N . ILE A 1 161 ? -11.989 -1.523 10.613 1.00 94.56 161 ILE A N 1
ATOM 1293 C CA . ILE A 1 161 ? -10.871 -2.012 11.424 1.00 94.56 161 ILE A CA 1
ATOM 1294 C C . ILE A 1 161 ? -11.345 -3.250 12.187 1.00 94.56 161 ILE A C 1
ATOM 1296 O O . ILE A 1 161 ? -12.401 -3.218 12.826 1.00 94.56 161 ILE A O 1
ATOM 1300 N N . LYS A 1 162 ? -10.575 -4.334 12.106 1.00 91.19 162 LYS A N 1
ATOM 1301 C CA . LYS A 1 162 ? -10.791 -5.602 12.811 1.00 91.19 162 LYS A CA 1
ATOM 1302 C C . LYS A 1 162 ? -9.545 -5.960 13.619 1.00 91.19 162 LYS A C 1
ATOM 1304 O O . LYS A 1 162 ? -8.510 -5.310 13.492 1.00 91.19 162 LYS A O 1
ATOM 1309 N N . ASP A 1 163 ? -9.653 -7.000 14.440 1.00 81.38 163 ASP A N 1
ATOM 1310 C CA . ASP A 1 163 ? -8.573 -7.423 15.341 1.00 81.38 163 ASP A CA 1
ATOM 1311 C C . ASP A 1 163 ? -7.284 -7.792 14.589 1.00 81.38 163 ASP A C 1
ATOM 1313 O O . ASP A 1 163 ? -6.189 -7.521 15.071 1.00 81.38 163 ASP A O 1
ATOM 1317 N N . PHE A 1 164 ? -7.417 -8.348 13.379 1.00 80.44 164 PHE A N 1
ATOM 1318 C CA . PHE A 1 164 ? -6.301 -8.825 12.557 1.00 80.44 164 PHE A CA 1
ATOM 1319 C C . PHE A 1 164 ? -6.242 -8.131 11.189 1.00 80.44 164 PHE A C 1
ATOM 1321 O O . PHE A 1 164 ? -6.089 -8.780 10.159 1.00 80.44 164 PHE A O 1
ATOM 1328 N N . GLY A 1 165 ? -6.395 -6.803 11.179 1.00 89.81 165 GLY A N 1
ATOM 1329 C CA . GLY A 1 165 ? -6.211 -5.973 9.986 1.00 89.81 165 GLY A CA 1
ATOM 1330 C C . GLY A 1 165 ? -7.433 -5.135 9.621 1.00 89.81 165 GLY A C 1
ATOM 1331 O O . GLY A 1 165 ? -8.276 -4.794 10.454 1.00 89.81 165 GLY A O 1
ATOM 1332 N N . VAL A 1 166 ? -7.518 -4.761 8.351 1.00 95.38 166 VAL A N 1
ATOM 1333 C CA . VAL A 1 166 ? -8.544 -3.872 7.806 1.00 95.38 166 VAL A CA 1
ATOM 1334 C C . VAL A 1 166 ? -9.369 -4.634 6.776 1.00 95.38 166 VAL A C 1
ATOM 1336 O O . VAL A 1 166 ? -8.833 -5.177 5.817 1.00 95.38 166 VAL A O 1
ATOM 1339 N N . HIS A 1 167 ? -10.686 -4.673 6.963 1.00 95.25 167 HIS A N 1
ATOM 1340 C CA . HIS A 1 167 ? -11.621 -5.361 6.072 1.00 95.25 167 HIS A CA 1
ATOM 1341 C C . HIS A 1 167 ? -12.431 -4.326 5.290 1.00 95.25 167 HIS A C 1
ATOM 1343 O O . HIS A 1 167 ? -13.421 -3.781 5.784 1.00 95.25 167 HIS A O 1
ATOM 1349 N N . GLY A 1 168 ? -11.989 -4.055 4.065 1.00 93.75 168 GLY A N 1
ATOM 1350 C CA . GLY A 1 168 ? -12.520 -3.030 3.176 1.00 93.75 168 GLY A CA 1
ATOM 1351 C C . GLY A 1 168 ? -11.480 -1.971 2.808 1.00 93.75 168 GLY A C 1
ATOM 1352 O O . GLY A 1 168 ? -10.436 -1.837 3.443 1.00 93.75 168 GLY A O 1
ATOM 1353 N N . ALA A 1 169 ? -11.775 -1.192 1.766 1.00 94.12 169 ALA A N 1
ATOM 1354 C CA . ALA A 1 169 ? -10.844 -0.185 1.264 1.00 94.12 169 ALA A CA 1
ATOM 1355 C C . ALA A 1 169 ? -10.577 0.919 2.304 1.00 94.12 169 ALA A C 1
ATOM 1357 O O . ALA A 1 169 ? -11.540 1.451 2.865 1.00 94.12 169 ALA A O 1
ATOM 1358 N N . PRO A 1 170 ? -9.322 1.337 2.542 1.00 95.12 170 PRO A N 1
ATOM 1359 C CA . PRO A 1 170 ? -9.037 2.511 3.363 1.00 95.12 170 PRO A CA 1
ATOM 1360 C C . PRO A 1 170 ? -9.582 3.790 2.703 1.00 95.12 170 PRO A C 1
ATOM 1362 O O . PRO A 1 170 ? -10.074 3.782 1.574 1.00 95.12 170 PRO A O 1
ATOM 1365 N N . THR A 1 171 ? -9.560 4.914 3.418 1.00 96.12 171 THR A N 1
ATOM 1366 C CA . THR A 1 171 ? -9.893 6.223 2.825 1.00 96.12 171 THR A CA 1
ATOM 1367 C C . THR A 1 171 ? -8.781 6.704 1.900 1.00 96.12 171 THR A C 1
ATOM 1369 O O . THR A 1 171 ? -9.055 7.333 0.884 1.00 96.12 171 THR A O 1
ATOM 1372 N N . LEU A 1 172 ? -7.535 6.395 2.249 1.00 94.94 172 LEU A N 1
ATOM 1373 C CA . LEU A 1 172 ? -6.356 6.670 1.441 1.00 94.94 172 LEU A CA 1
ATOM 1374 C C . LEU A 1 172 ? -5.373 5.510 1.613 1.00 94.94 172 LEU A C 1
ATOM 1376 O O . LEU A 1 172 ? -5.140 5.064 2.735 1.00 94.94 172 LEU A O 1
ATOM 1380 N N . ALA A 1 173 ? -4.794 5.064 0.504 1.00 94.06 173 ALA A N 1
ATOM 1381 C CA . ALA A 1 173 ? -3.647 4.167 0.461 1.00 94.06 173 ALA A CA 1
ATOM 1382 C C . ALA A 1 173 ? -2.511 4.873 -0.287 1.00 94.06 173 ALA A C 1
ATOM 1384 O O . ALA A 1 173 ? -2.753 5.555 -1.286 1.00 94.06 173 ALA A O 1
ATOM 1385 N N . VAL A 1 174 ? -1.285 4.733 0.207 1.00 92.56 174 VAL A N 1
ATOM 1386 C CA . VAL A 1 174 ? -0.075 5.295 -0.394 1.00 92.56 174 VAL A CA 1
ATOM 1387 C C . VAL A 1 174 ? 0.935 4.169 -0.566 1.00 92.56 174 VAL A C 1
ATOM 1389 O O . VAL A 1 174 ? 1.228 3.443 0.380 1.00 92.56 174 VAL A O 1
ATOM 1392 N N . GLU A 1 175 ? 1.471 4.066 -1.777 1.00 88.75 175 GLU A N 1
ATOM 1393 C CA . GLU A 1 175 ? 2.492 3.095 -2.170 1.00 88.75 175 GLU A CA 1
ATOM 1394 C C . GLU A 1 175 ? 3.771 3.855 -2.532 1.00 88.75 175 GLU A C 1
ATOM 1396 O O . GLU A 1 175 ? 3.751 4.778 -3.356 1.00 88.75 175 GLU A O 1
ATOM 1401 N N . ILE A 1 176 ? 4.892 3.482 -1.925 1.00 85.75 176 ILE A N 1
ATOM 1402 C CA . ILE A 1 176 ? 6.205 4.071 -2.163 1.00 85.75 176 ILE A CA 1
ATOM 1403 C C . ILE A 1 176 ? 6.937 3.169 -3.143 1.00 85.75 176 ILE A C 1
ATOM 1405 O O . ILE A 1 176 ? 7.342 2.048 -2.841 1.00 85.75 176 ILE A O 1
ATOM 1409 N N . LEU A 1 177 ? 7.118 3.685 -4.352 1.00 77.81 177 LEU A N 1
ATOM 1410 C CA . LEU A 1 177 ? 7.740 2.929 -5.426 1.00 77.81 177 LEU A CA 1
ATOM 1411 C C . LEU A 1 177 ? 9.230 2.725 -5.146 1.00 77.81 177 LEU A C 1
ATOM 1413 O O . LEU A 1 177 ? 9.981 3.693 -5.001 1.00 77.81 177 LEU A O 1
ATOM 1417 N N . SER A 1 178 ? 9.666 1.469 -5.152 1.00 64.94 178 SER A N 1
ATOM 1418 C CA . SER A 1 178 ? 11.079 1.103 -5.188 1.00 64.94 178 SER A CA 1
ATOM 1419 C C . SER A 1 178 ? 11.481 0.686 -6.614 1.00 64.94 178 SER A C 1
ATOM 1421 O O . SER A 1 178 ? 10.646 0.250 -7.406 1.00 64.94 178 SER A O 1
ATOM 1423 N N . PRO A 1 179 ? 12.763 0.796 -7.000 1.00 53.81 179 PRO A N 1
ATOM 1424 C CA . PRO A 1 179 ? 13.222 0.361 -8.325 1.00 53.81 179 PRO A CA 1
ATOM 1425 C C . PRO A 1 179 ? 12.994 -1.136 -8.628 1.00 53.81 179 PRO A C 1
ATOM 1427 O O . PRO A 1 179 ? 13.022 -1.532 -9.795 1.00 53.81 179 PRO A O 1
ATOM 1430 N N . SER A 1 180 ? 12.804 -1.961 -7.593 1.00 50.38 180 SER A N 1
ATOM 1431 C CA . SER A 1 180 ? 12.576 -3.415 -7.635 1.00 50.38 180 SER A CA 1
ATOM 1432 C C . SER A 1 180 ? 11.106 -3.807 -7.780 1.00 50.38 180 SER A C 1
ATOM 1434 O O . SER A 1 180 ? 10.819 -4.823 -8.415 1.00 50.38 180 SER A O 1
ATOM 1436 N N . THR A 1 181 ? 10.173 -2.997 -7.266 1.00 52.19 181 THR A N 1
ATOM 1437 C CA . THR A 1 181 ? 8.726 -3.180 -7.448 1.00 52.19 181 THR A CA 1
ATOM 1438 C C . THR A 1 181 ? 8.358 -2.772 -8.875 1.00 52.19 181 THR A C 1
ATOM 1440 O O . THR A 1 181 ? 8.000 -1.638 -9.199 1.00 52.19 181 THR A O 1
ATOM 1443 N N . ARG A 1 182 ? 8.564 -3.714 -9.803 1.00 52.25 182 ARG A N 1
ATOM 1444 C CA . ARG A 1 182 ? 8.315 -3.563 -11.240 1.00 52.25 182 ARG A CA 1
ATOM 1445 C C . ARG A 1 182 ? 6.943 -2.911 -11.462 1.00 52.25 182 ARG A C 1
ATOM 1447 O O . ARG A 1 182 ? 5.930 -3.380 -10.966 1.00 52.25 182 ARG A O 1
ATOM 1454 N N . ARG A 1 183 ? 6.902 -1.888 -12.318 1.00 47.97 183 ARG A N 1
ATOM 1455 C CA . ARG A 1 183 ? 5.730 -1.150 -12.852 1.00 47.97 183 ARG A CA 1
ATOM 1456 C C . ARG A 1 183 ? 4.393 -1.895 -13.013 1.00 47.97 183 ARG A C 1
ATOM 1458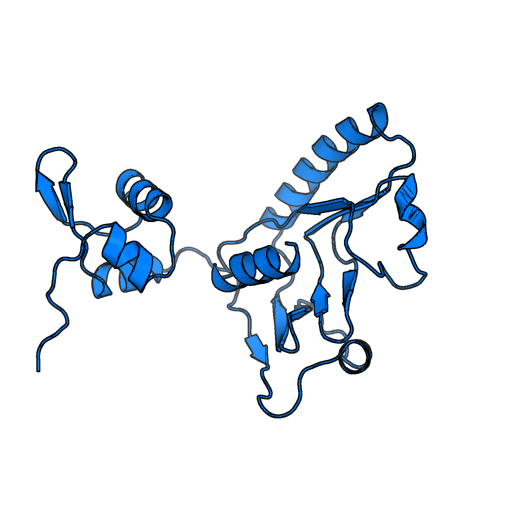 O O . ARG A 1 183 ? 3.357 -1.238 -12.991 1.00 47.97 183 ARG A O 1
ATOM 1465 N N . LYS A 1 184 ? 4.409 -3.211 -13.249 1.00 49.12 184 LYS A N 1
ATOM 1466 C CA . LYS A 1 184 ? 3.197 -4.040 -13.339 1.00 49.12 184 LYS A CA 1
ATOM 1467 C C . LYS A 1 184 ? 2.444 -4.075 -12.009 1.00 49.12 184 LYS A C 1
ATOM 1469 O O . LYS A 1 184 ? 1.225 -3.964 -12.026 1.00 49.12 184 LYS A O 1
ATOM 1474 N N . ASP A 1 185 ? 3.169 -4.139 -10.897 1.00 57.06 185 ASP A N 1
ATOM 1475 C CA . ASP A 1 185 ? 2.607 -4.223 -9.550 1.00 57.06 185 ASP A CA 1
ATOM 1476 C C . ASP A 1 185 ? 1.889 -2.924 -9.161 1.00 57.06 185 ASP A C 1
ATOM 1478 O O . ASP A 1 185 ? 0.733 -2.936 -8.752 1.00 57.06 185 ASP A O 1
ATOM 1482 N N . CYS A 1 186 ? 2.506 -1.775 -9.459 1.00 60.78 186 CYS A N 1
ATOM 1483 C CA . CYS A 1 186 ? 1.891 -0.457 -9.274 1.00 60.78 186 CYS A CA 1
ATOM 1484 C C . CYS A 1 186 ? 0.620 -0.271 -10.122 1.00 60.78 186 CYS A C 1
ATOM 1486 O O . CYS A 1 186 ? -0.370 0.267 -9.630 1.00 60.78 186 CYS A O 1
ATOM 1488 N N . LEU A 1 187 ? 0.613 -0.728 -11.382 1.00 61.41 187 LEU A N 1
ATOM 1489 C CA . LEU A 1 187 ? -0.585 -0.660 -12.229 1.00 61.41 187 LEU A CA 1
ATOM 1490 C C . LEU A 1 187 ? -1.697 -1.585 -11.725 1.00 61.41 187 LEU A C 1
ATOM 1492 O O . LEU A 1 187 ? -2.856 -1.177 -11.734 1.00 61.41 187 LEU A O 1
ATOM 1496 N N . LYS A 1 188 ? -1.348 -2.796 -11.275 1.00 69.38 188 LYS A N 1
ATOM 1497 C CA . LYS A 1 188 ? -2.310 -3.770 -10.755 1.00 69.38 188 LYS A CA 1
ATOM 1498 C C . LYS A 1 188 ? -2.934 -3.279 -9.452 1.00 69.38 188 LYS A C 1
ATOM 1500 O O . LYS A 1 188 ? -4.152 -3.188 -9.363 1.00 69.38 188 LYS A O 1
ATOM 1505 N N . LYS A 1 189 ? -2.118 -2.833 -8.493 1.00 72.19 189 LYS A N 1
ATOM 1506 C CA . LYS A 1 189 ? -2.606 -2.226 -7.246 1.00 72.19 189 LYS A CA 1
ATOM 1507 C C . LYS A 1 189 ? -3.442 -0.972 -7.504 1.00 72.19 189 LYS A C 1
ATOM 1509 O O . LYS A 1 189 ? -4.508 -0.820 -6.924 1.00 72.19 189 LYS A O 1
ATOM 1514 N N . LEU A 1 190 ? -3.036 -0.107 -8.439 1.00 73.75 190 LEU A N 1
ATOM 1515 C CA . LEU A 1 190 ? -3.843 1.057 -8.823 1.00 73.75 190 LEU A CA 1
ATOM 1516 C C . LEU A 1 190 ? -5.214 0.664 -9.393 1.00 73.75 190 LE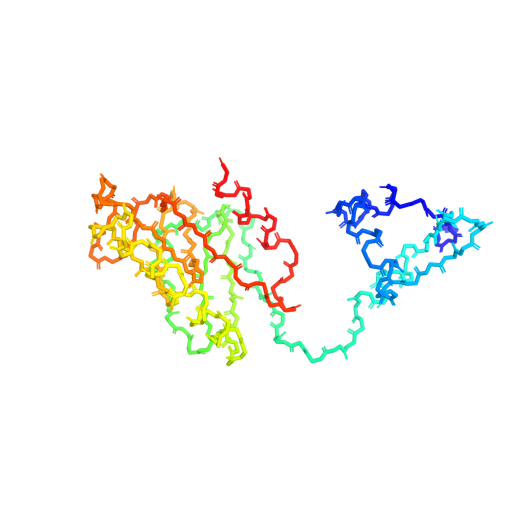U A C 1
ATOM 1518 O O . LEU A 1 190 ? -6.180 1.384 -9.160 1.00 73.75 190 LEU A O 1
ATOM 1522 N N . GLN A 1 191 ? -5.303 -0.427 -10.160 1.00 75.69 191 GLN A N 1
ATOM 1523 C CA . GLN A 1 191 ? -6.583 -0.953 -10.643 1.00 75.69 191 GLN A CA 1
ATOM 1524 C C . GLN A 1 191 ? -7.423 -1.530 -9.504 1.00 75.69 191 GLN A C 1
ATOM 1526 O O . GLN A 1 191 ? -8.610 -1.252 -9.458 1.00 75.69 191 GLN A O 1
ATOM 1531 N N . ILE A 1 192 ? -6.805 -2.257 -8.575 1.00 81.00 192 ILE A N 1
ATOM 1532 C CA . ILE A 1 192 ? -7.467 -2.825 -7.393 1.00 81.00 192 ILE A CA 1
ATOM 1533 C C . ILE A 1 192 ? -8.050 -1.732 -6.480 1.00 81.00 192 ILE A C 1
ATOM 1535 O O . ILE A 1 192 ? -9.109 -1.917 -5.888 1.00 81.00 192 ILE A O 1
ATOM 1539 N N . TYR A 1 193 ? -7.374 -0.587 -6.359 1.00 78.31 193 TYR A N 1
ATOM 1540 C CA . TYR A 1 193 ? -7.839 0.532 -5.533 1.00 78.31 193 TYR A CA 1
ATOM 1541 C C . TYR A 1 193 ? -8.886 1.437 -6.209 1.00 78.31 193 TYR A C 1
ATOM 1543 O O . TYR A 1 193 ? -9.402 2.338 -5.545 1.00 78.31 193 TYR A O 1
ATOM 1551 N N . ARG A 1 194 ? -9.157 1.264 -7.509 1.00 71.31 194 ARG A N 1
ATOM 1552 C CA . ARG A 1 194 ? -10.118 2.076 -8.277 1.00 71.31 194 ARG A CA 1
ATOM 1553 C C . ARG A 1 194 ? -11.492 1.429 -8.327 1.00 71.31 194 ARG A C 1
ATOM 1555 O O . ARG A 1 194 ? -12.467 2.200 -8.201 1.00 71.31 194 ARG A O 1
#

Nearest PDB structures (foldseek):
  6okh-assembly1_B  TM=9.528E-01  e=7.040E-09  Leptospira borgpetersenii serovar Hardjo-bovis str. JB197
  1wdj-assembly1_C  TM=7.390E-01  e=3.557E-05  Thermus thermophilus
  4j2n-assembly1_A  TM=8.138E-01  e=3.071E-02  Pukovnikvirus pukovnik
  1wdj-assembly1_B  TM=7.584E-01  e=1.026E-02  Thermus thermophilus
  6ama-assembly1_B  TM=7.502E-01  e=3.919E-02  Streptomyces venezuelae

Mean predicted aligned error: 13.81 Å

Radius of gyration: 20.2 Å; Cα contacts (8 Å, |Δi|>4): 278; chains: 1; bounding box: 39×44×56 Å

Foldseek 3Di:
DDDQDDWAALVRLCVVVVHDSVVSVVCVVVVQADWDAPDDPGITHGNVRRVVSLVDDDPADDAKDKDDDPVFFDWPVNVVVDDDDPQWDWWFQQRIIIIGGDDDPVLVVVLVVVQVVVCVVCCVVAVQKDKDAPPAWEAADGRGIDGARIFIAGNVRCVQDDPRHGYHAHPDGHHDDGSNCPPVNVVSVVVSND

Solvent-accessible surface area (backbone atoms only — not comparable to full-atom values): 11333 Å² total; per-residue (Å²): 133,93,79,90,81,59,73,35,43,51,62,55,46,12,61,76,70,72,48,54,48,68,54,48,51,47,31,54,74,70,61,60,36,63,69,46,76,82,54,92,92,36,63,29,29,43,64,67,57,29,53,53,45,71,65,55,90,62,98,61,63,73,77,60,54,73,55,74,55,97,87,57,66,42,31,53,78,55,56,76,68,58,76,90,50,95,65,48,46,76,31,28,60,82,19,33,40,40,40,36,62,55,80,51,71,68,57,50,52,52,48,52,57,52,48,55,57,52,48,59,52,36,56,75,75,40,69,64,40,46,80,52,56,54,90,46,51,32,35,68,49,65,30,26,32,41,60,47,51,29,37,31,35,45,51,9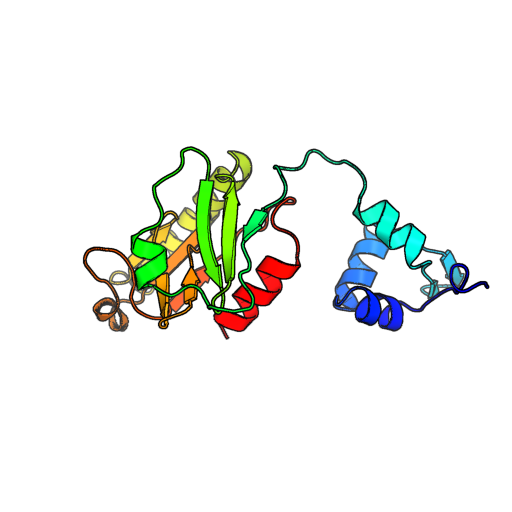3,54,53,83,34,59,52,98,88,32,30,57,43,80,62,75,40,76,43,77,80,88,48,94,36,65,50,69,65,56,58,53,49,52,54,57,75,76,104

Secondary structure (DSSP, 8-state):
---TT-EE-HHHHHHHHT--HHHHHHHHHTT-S--EEEETTEEEEEHHHHHHHHT--S--PPPPEEE--TTS---HHHHTTPPP-TTEEEEEETTEEEEEEPPPHHHHHHHHHHHHHHHHHHHHH-TT-EEEESS--EEEETTEEE--SEEEE-GGGGGGEETTEEES--SEEE----SSS-HHHHHHHHHHT-

pLDDT: mean 80.34, std 16.36, range [30.89, 97.69]

Sequence (194 aa):
MAEGNELVTAHTLAAALRLSVDTIWRYTREKTIPFVRLGAKQYRYRLDDVIAALHSPTIREKETGYVTDPTKPFTYQDYLKIPEEPGYRYEVLDGELVKDPSPSILHQFVSQMLFEIIKAYFKETDPGGLLLYAPVDVTLGDTTVVQPDILYIAKQRRGIIKDFGVHGAPTLAVEILSPSTRRKDCLKKLQIYR